Protein AF-A0A3N1GZS7-F1 (afdb_monomer_lite)

pLDDT: mean 73.54, std 10.17, range [40.94, 92.5]

Organism: NCBI:txid103734

Secondary structure (DSSP, 8-state):
----------SSSSSSSS--S--------PPPHHHHHHHHHHHHHHHHHHHHHHHHHHHHHHHHIIIIIHHHHHHHHHHHHHHHHHHHHHHHHHIIIIIHHHHHHHHHHHHHHHHHHHHHHHHHHHHHHHHHHHHSS--SS--TTHHHHHHHHHHHHHHHHHHHHHHHHHHHIIIIIHHHHHHHHHHHHHHHHHHHHHHHHHHHHHHHHHHHHHHHHHHHHHHHHHHHIIIIIHHHHHHHHHHHIIIIIHHHHHHIIIIIHHHHHHHHHHHHHHHGGGS--

Structure (mmCIF, N/CA/C/O backbone):
data_AF-A0A3N1GZS7-F1
#
_entry.id   AF-A0A3N1GZS7-F1
#
loop_
_atom_site.group_PDB
_atom_site.id
_atom_site.type_symbol
_atom_site.label_atom_id
_atom_site.label_alt_id
_atom_site.label_comp_id
_atom_site.label_asym_id
_atom_site.label_entity_id
_atom_site.label_seq_id
_atom_site.pdbx_PDB_ins_code
_atom_site.Cartn_x
_atom_site.Cartn_y
_atom_site.Cartn_z
_atom_site.occupancy
_atom_site.B_iso_or_equiv
_atom_site.auth_seq_id
_atom_site.auth_comp_id
_atom_site.auth_asym_id
_atom_site.auth_atom_id
_atom_site.pdbx_PDB_model_num
ATOM 1 N N . MET A 1 1 ? -18.152 -66.092 12.054 1.00 40.94 1 MET A N 1
ATOM 2 C CA . MET A 1 1 ? -16.710 -66.416 12.080 1.00 40.94 1 MET A CA 1
ATOM 3 C C . MET A 1 1 ? -15.978 -65.170 12.539 1.00 40.94 1 MET A C 1
ATOM 5 O O . MET A 1 1 ? -16.189 -64.151 11.906 1.00 40.94 1 MET A O 1
ATOM 9 N N . LEU A 1 2 ? -15.183 -65.089 13.596 1.00 44.62 2 LEU A N 1
ATOM 10 C CA . LEU A 1 2 ? -14.730 -65.943 14.701 1.00 44.62 2 LEU A CA 1
ATOM 11 C C . LEU A 1 2 ? -14.301 -64.903 15.772 1.00 44.62 2 LEU A C 1
ATOM 13 O O . LEU A 1 2 ? -13.779 -63.855 15.405 1.00 44.62 2 LEU A O 1
ATOM 17 N N . SER A 1 3 ? -14.734 -65.037 17.029 1.00 48.75 3 SER A N 1
ATOM 18 C CA . SER A 1 3 ? -13.866 -65.356 18.187 1.00 48.75 3 SER A CA 1
ATOM 19 C C . SER A 1 3 ? -12.579 -64.510 18.247 1.00 48.75 3 SER A C 1
ATOM 21 O O . SER A 1 3 ? -11.762 -64.588 17.345 1.00 48.75 3 SER A O 1
ATOM 23 N N . GLY A 1 4 ? -12.266 -63.721 19.269 1.00 51.25 4 GLY A N 1
ATOM 24 C CA . GLY A 1 4 ? -12.639 -63.757 20.677 1.00 51.25 4 GLY A CA 1
ATOM 25 C C . GLY A 1 4 ? -11.625 -62.913 21.485 1.00 51.25 4 GLY A C 1
ATOM 26 O O . GLY A 1 4 ? -10.739 -62.295 20.894 1.00 51.25 4 GLY A O 1
ATOM 27 N N . PRO A 1 5 ? -11.770 -62.853 22.817 1.00 61.06 5 PRO A N 1
ATOM 28 C CA . PRO A 1 5 ? -11.225 -61.812 23.686 1.00 61.06 5 PRO A CA 1
ATOM 29 C C . PRO A 1 5 ? -9.870 -62.193 24.305 1.00 61.06 5 PRO A C 1
ATOM 31 O O . PRO A 1 5 ? -9.699 -63.298 24.810 1.00 61.06 5 PRO A O 1
ATOM 34 N N . GLY A 1 6 ? -8.920 -61.256 24.306 1.00 54.56 6 GLY A N 1
ATOM 35 C CA . GLY A 1 6 ? -7.634 -61.385 24.993 1.00 54.56 6 GLY A CA 1
ATOM 36 C C . GLY A 1 6 ? -7.642 -60.644 26.325 1.00 54.56 6 GLY A C 1
ATOM 37 O O . GLY A 1 6 ? -7.261 -59.480 26.395 1.00 54.56 6 GLY A O 1
ATOM 38 N N . THR A 1 7 ? -8.100 -61.322 27.374 1.00 60.75 7 THR A N 1
ATOM 39 C CA . THR A 1 7 ? -7.903 -60.946 28.776 1.00 60.75 7 THR A CA 1
ATOM 40 C C . THR A 1 7 ? -6.449 -61.182 29.174 1.00 60.75 7 THR A C 1
ATOM 42 O O . THR A 1 7 ? -6.014 -62.329 29.239 1.00 60.75 7 THR A O 1
ATOM 45 N N . ALA A 1 8 ? -5.724 -60.112 29.490 1.00 55.50 8 ALA A N 1
ATOM 46 C CA . ALA A 1 8 ? -4.515 -60.173 30.303 1.00 55.50 8 ALA A CA 1
ATOM 47 C C . ALA A 1 8 ? -4.795 -59.412 31.611 1.00 55.50 8 ALA A C 1
ATOM 49 O O . ALA A 1 8 ? -4.815 -58.178 31.598 1.00 55.50 8 ALA A O 1
ATOM 50 N N . PRO A 1 9 ? -5.088 -60.103 32.726 1.00 65.81 9 PRO A N 1
ATOM 51 C CA . PRO A 1 9 ? -4.833 -59.559 34.051 1.00 65.81 9 PRO A CA 1
ATOM 52 C C . PRO A 1 9 ? -3.318 -59.669 34.334 1.00 65.81 9 PRO A C 1
ATOM 54 O O . PRO A 1 9 ? -2.594 -60.281 33.559 1.00 65.81 9 PRO A O 1
ATOM 57 N N . ASP A 1 10 ? -2.835 -59.084 35.431 1.00 57.66 10 ASP A N 1
ATOM 58 C CA . ASP A 1 10 ? -1.488 -59.328 36.000 1.00 57.66 10 ASP A CA 1
ATOM 59 C C . ASP A 1 10 ? -0.376 -58.306 35.695 1.00 57.66 10 ASP A C 1
ATOM 61 O O . ASP A 1 10 ? 0.793 -58.648 35.544 1.00 57.66 10 ASP A O 1
ATOM 65 N N . ALA A 1 11 ? -0.697 -57.009 35.735 1.00 55.28 11 ALA A N 1
ATOM 66 C CA . ALA A 1 11 ? 0.330 -55.963 35.892 1.00 55.28 11 ALA A CA 1
ATOM 67 C C . ALA A 1 11 ? -0.016 -54.896 36.952 1.00 55.28 11 ALA A C 1
ATOM 69 O O . ALA A 1 11 ? 0.476 -53.771 36.892 1.00 55.28 11 ALA A O 1
ATOM 70 N N . VAL A 1 12 ? -0.873 -55.229 37.928 1.00 57.31 12 VAL A N 1
ATOM 71 C CA . VAL A 1 12 ? -1.412 -54.255 38.905 1.00 57.31 12 VAL A CA 1
ATOM 72 C C . VAL A 1 12 ? -0.837 -54.411 40.328 1.00 57.31 12 VAL A C 1
ATOM 74 O O . VAL A 1 12 ? -1.048 -53.547 41.170 1.00 57.31 12 VAL A O 1
ATOM 77 N N . ALA A 1 13 ? -0.037 -55.437 40.631 1.00 55.97 13 ALA A N 1
ATOM 78 C CA . ALA A 1 13 ? 0.249 -55.796 42.030 1.00 55.97 13 ALA A CA 1
ATOM 79 C C . ALA A 1 13 ? 1.563 -55.271 42.661 1.00 55.97 13 ALA A C 1
ATOM 81 O O . ALA A 1 13 ? 1.829 -55.602 43.810 1.00 55.97 13 ALA A O 1
ATOM 82 N N . LEU A 1 14 ? 2.398 -54.461 41.992 1.00 54.59 14 LEU A N 1
ATOM 83 C CA . LEU A 1 14 ? 3.727 -54.084 42.536 1.00 54.59 14 LEU A CA 1
ATOM 84 C C . LEU A 1 14 ? 4.030 -52.576 42.562 1.00 54.59 14 LEU A C 1
ATOM 86 O O . LEU A 1 14 ? 5.181 -52.165 42.427 1.00 54.59 14 LEU A O 1
ATOM 90 N N . ARG A 1 15 ? 3.017 -51.722 42.753 1.00 52.88 15 ARG A N 1
ATOM 91 C CA . ARG A 1 15 ? 3.224 -50.260 42.832 1.00 52.88 15 ARG A CA 1
ATOM 92 C C . ARG A 1 15 ? 2.584 -49.572 44.039 1.00 52.88 15 ARG A C 1
ATOM 94 O O . ARG A 1 15 ? 2.273 -48.390 43.960 1.00 52.88 15 ARG A O 1
ATOM 101 N N . SER A 1 16 ? 2.400 -50.285 45.152 1.00 55.91 16 SER A N 1
ATOM 102 C CA . SER A 1 16 ? 1.727 -49.749 46.350 1.00 55.91 16 SER A CA 1
ATOM 103 C C . SER A 1 16 ? 2.555 -49.774 47.638 1.00 55.91 16 SER A C 1
ATOM 105 O O . SER A 1 16 ? 2.000 -49.602 48.719 1.00 55.91 16 SER A O 1
ATOM 107 N N . SER A 1 17 ? 3.871 -49.970 47.572 1.00 60.38 17 SER A N 1
ATOM 108 C CA . SER A 1 17 ? 4.702 -50.061 48.776 1.00 60.38 17 SER A CA 1
ATOM 109 C C . SER A 1 17 ? 5.962 -49.216 48.646 1.00 60.38 17 SER A C 1
ATOM 111 O O . SER A 1 17 ? 6.986 -49.682 48.154 1.00 60.38 17 SER A O 1
ATOM 113 N N . GLY A 1 18 ? 5.882 -47.974 49.126 1.00 57.78 18 GLY A N 1
ATOM 114 C CA . GLY A 1 18 ? 7.075 -47.260 49.574 1.00 57.78 18 GLY A CA 1
ATOM 115 C C . GLY A 1 18 ? 7.330 -45.897 48.953 1.00 57.78 18 GLY A C 1
ATOM 116 O O . GLY A 1 18 ? 8.422 -45.682 48.453 1.00 57.78 18 GLY A O 1
ATOM 117 N N . VAL A 1 19 ? 6.396 -44.953 49.076 1.00 57.62 19 VAL A N 1
ATOM 118 C CA . VAL A 1 19 ? 6.753 -43.537 49.285 1.00 57.62 19 VAL A CA 1
ATOM 119 C C . VAL A 1 19 ? 5.717 -42.939 50.233 1.00 57.62 19 VAL A C 1
ATOM 121 O O . VAL A 1 19 ? 4.746 -42.321 49.825 1.00 57.62 19 VAL A O 1
ATOM 124 N N . ASN A 1 20 ? 5.899 -43.210 51.521 1.00 58.25 20 ASN A N 1
ATOM 125 C CA . ASN A 1 20 ? 5.237 -42.505 52.612 1.00 58.25 20 ASN A CA 1
ATOM 126 C C . ASN A 1 20 ? 6.343 -41.699 53.305 1.00 58.25 20 ASN A C 1
ATOM 128 O O . ASN A 1 20 ? 6.900 -42.118 54.320 1.00 58.25 20 ASN A O 1
ATOM 132 N N . ARG A 1 21 ? 6.822 -40.654 52.621 1.00 53.62 21 ARG A N 1
ATOM 133 C CA . ARG A 1 21 ? 7.975 -39.858 53.051 1.00 53.62 21 ARG A CA 1
ATOM 134 C C . ARG A 1 21 ? 7.753 -38.395 52.679 1.00 53.62 21 ARG A C 1
ATOM 136 O O . ARG A 1 21 ? 8.157 -37.971 51.607 1.00 53.62 21 ARG A O 1
ATOM 143 N N . GLY A 1 22 ? 7.156 -37.655 53.610 1.00 49.62 22 GLY A N 1
ATOM 144 C CA . GLY A 1 22 ? 7.404 -36.220 53.743 1.00 49.62 22 GLY A CA 1
ATOM 145 C C . GLY A 1 22 ? 6.528 -35.268 52.939 1.00 49.62 22 GLY A C 1
ATOM 146 O O . GLY A 1 22 ? 6.940 -34.128 52.772 1.00 49.62 22 GLY A O 1
ATOM 147 N N . ASP A 1 23 ? 5.335 -35.675 52.509 1.00 55.59 23 ASP A N 1
ATOM 148 C CA . ASP A 1 23 ? 4.296 -34.704 52.167 1.00 55.59 23 ASP A CA 1
ATOM 149 C C . ASP A 1 23 ? 3.599 -34.295 53.476 1.00 55.59 23 ASP A C 1
ATOM 151 O O . ASP A 1 23 ? 2.458 -34.668 53.748 1.00 55.59 23 ASP A O 1
ATOM 155 N N . GLU A 1 24 ? 4.304 -33.533 54.320 1.00 55.59 24 GLU A N 1
ATOM 156 C CA . GLU A 1 24 ? 3.635 -32.518 55.136 1.00 55.59 24 GLU A CA 1
ATOM 157 C C . GLU A 1 24 ? 3.027 -31.537 54.131 1.00 55.59 24 GLU A C 1
ATOM 159 O O . GLU A 1 24 ? 3.586 -30.488 53.821 1.00 55.59 24 GLU A O 1
ATOM 164 N N . VAL A 1 25 ? 1.914 -31.943 53.515 1.00 58.56 25 VAL A N 1
ATOM 165 C CA . VAL A 1 25 ? 1.019 -31.023 52.838 1.00 58.56 25 VAL A CA 1
ATOM 166 C C . VAL A 1 25 ? 0.533 -30.158 53.981 1.00 58.56 25 VAL A C 1
ATOM 168 O O . VAL A 1 25 ? -0.359 -30.567 54.719 1.00 58.56 25 VAL A O 1
ATOM 171 N N . GLU A 1 26 ? 1.211 -29.031 54.209 1.00 56.41 26 GLU A N 1
ATOM 172 C CA . GLU A 1 26 ? 0.659 -27.918 54.963 1.00 56.41 26 GLU A CA 1
ATOM 173 C C . GLU A 1 26 ? -0.767 -27.785 54.440 1.00 56.41 26 GLU A C 1
ATOM 175 O O . GLU A 1 26 ? -0.970 -27.446 53.272 1.00 56.41 26 GLU A O 1
ATOM 180 N N . GLU A 1 27 ? -1.738 -28.235 55.240 1.00 57.28 27 GLU A N 1
ATOM 181 C CA . GLU A 1 27 ? -3.144 -28.217 54.877 1.00 57.28 27 GLU A CA 1
ATOM 182 C C . GLU A 1 27 ? -3.497 -26.742 54.746 1.00 57.28 27 GLU A C 1
ATOM 184 O O . GLU A 1 27 ? -3.841 -26.081 55.728 1.00 57.28 27 GLU A O 1
ATOM 189 N N . GLU A 1 28 ? -3.306 -26.196 53.539 1.00 63.56 28 GLU A N 1
ATOM 190 C CA . GLU A 1 28 ? -3.631 -24.818 53.232 1.00 63.56 28 GLU A CA 1
ATOM 191 C C . GLU A 1 28 ? -5.081 -24.636 53.675 1.00 63.56 28 GLU A C 1
ATOM 193 O O . GLU A 1 28 ? -5.958 -25.373 53.202 1.00 63.56 28 GLU A O 1
ATOM 198 N N . PRO A 1 29 ? -5.339 -23.731 54.636 1.00 71.94 29 PRO A N 1
ATOM 199 C CA . PRO A 1 29 ? -6.626 -23.643 55.293 1.00 71.94 29 PRO A CA 1
ATOM 200 C C . PRO A 1 29 ? -7.689 -23.465 54.220 1.00 71.94 29 PRO A C 1
ATOM 202 O O . PRO A 1 29 ? -7.705 -22.449 53.519 1.00 71.94 29 PRO A O 1
ATOM 205 N N . GLN A 1 30 ? -8.536 -24.492 54.062 1.00 71.81 30 GLN A N 1
ATOM 206 C CA . GLN A 1 30 ? -9.525 -24.531 52.994 1.00 71.81 30 GLN A CA 1
ATOM 207 C C . GLN A 1 30 ? -10.322 -23.230 53.041 1.00 71.81 30 GLN A C 1
ATOM 209 O O . GLN A 1 30 ? -10.940 -22.925 54.071 1.00 71.81 30 GLN A O 1
ATOM 214 N N . PRO A 1 31 ? -10.289 -22.426 51.963 1.00 75.44 31 PRO A N 1
ATOM 215 C CA . PRO A 1 31 ? -10.945 -21.141 51.982 1.00 75.44 31 PRO A CA 1
ATOM 216 C C . PRO A 1 31 ? -12.434 -21.387 52.222 1.00 75.44 31 PRO A C 1
ATOM 218 O O . PRO A 1 31 ? -13.032 -22.254 51.577 1.00 75.44 31 PRO A O 1
ATOM 221 N N . PRO A 1 32 ? -13.051 -20.645 53.152 1.00 83.38 32 PRO A N 1
ATOM 222 C CA . PRO A 1 32 ? -14.419 -20.900 53.551 1.00 83.38 32 PRO A CA 1
ATOM 223 C C . PRO A 1 32 ? -15.349 -20.844 52.338 1.00 83.38 32 PRO A C 1
ATOM 225 O O . PRO A 1 32 ? -15.197 -20.009 51.447 1.00 83.38 32 PRO A O 1
ATOM 228 N N . ASN A 1 33 ? -16.335 -21.738 52.312 1.00 86.31 33 ASN A N 1
ATOM 229 C CA . ASN A 1 33 ? -17.160 -22.064 51.140 1.00 86.31 33 ASN A CA 1
ATOM 230 C C . ASN A 1 33 ? -17.812 -20.839 50.458 1.00 86.31 33 ASN A C 1
ATOM 232 O O . ASN A 1 33 ? -18.057 -20.844 49.250 1.00 86.31 33 ASN A O 1
ATOM 236 N N . TRP A 1 34 ? -18.063 -19.761 51.211 1.00 87.19 34 TRP A N 1
ATOM 237 C CA . TRP A 1 34 ? -18.580 -18.496 50.681 1.00 87.19 34 TRP A CA 1
ATOM 238 C C . TRP A 1 34 ? -17.559 -17.755 49.801 1.00 87.19 34 TRP A C 1
ATOM 240 O O . TRP A 1 34 ? -17.947 -17.156 48.800 1.00 87.19 34 TRP A O 1
ATOM 250 N N . ALA A 1 35 ? -16.262 -17.828 50.114 1.00 82.56 35 ALA A N 1
ATOM 251 C CA . ALA A 1 35 ? -15.193 -17.193 49.347 1.00 82.56 35 ALA A CA 1
ATOM 252 C C . ALA A 1 35 ? -15.026 -17.865 47.980 1.00 82.56 35 ALA A C 1
ATOM 254 O O . ALA A 1 35 ? -14.880 -17.181 46.969 1.00 82.56 35 ALA A O 1
ATOM 255 N N . VAL A 1 36 ? -15.154 -19.194 47.927 1.00 86.31 36 VAL A N 1
ATOM 256 C CA . VAL A 1 36 ? -15.148 -19.961 46.671 1.00 86.31 36 VAL A CA 1
ATOM 257 C C . VAL A 1 36 ? -16.333 -19.566 45.786 1.00 86.31 36 VAL A C 1
ATOM 259 O O . VAL A 1 36 ? -16.182 -19.393 44.574 1.00 86.31 36 VAL A O 1
ATOM 262 N N . TRP A 1 37 ? -17.513 -19.375 46.382 1.00 90.94 37 TRP A N 1
ATOM 263 C CA . TRP A 1 37 ? -18.707 -18.958 45.645 1.00 90.94 37 TRP A CA 1
ATOM 264 C C . TRP A 1 37 ? -18.574 -17.529 45.102 1.00 90.94 37 TRP A C 1
ATOM 266 O O . TRP A 1 37 ? -18.861 -17.285 43.930 1.00 90.94 37 TRP A O 1
ATOM 276 N N . VAL A 1 38 ? -18.059 -16.599 45.915 1.00 84.00 38 VAL A N 1
ATOM 277 C CA . VAL A 1 38 ? -17.766 -15.219 45.493 1.00 84.00 38 VAL A CA 1
ATOM 278 C C . VAL A 1 38 ? -16.703 -15.195 44.395 1.00 84.00 38 VAL A C 1
ATOM 280 O O . VAL A 1 38 ? -16.894 -14.519 43.388 1.00 84.00 38 VAL A O 1
ATOM 283 N N . ALA A 1 39 ? -15.626 -15.972 44.523 1.00 83.88 39 ALA A N 1
ATOM 284 C CA . ALA A 1 39 ? -14.585 -16.069 43.505 1.00 83.88 39 ALA A CA 1
ATOM 285 C C . ALA A 1 39 ? -15.135 -16.611 42.178 1.00 83.88 39 ALA A C 1
ATOM 287 O O . ALA A 1 39 ? -14.845 -16.047 41.125 1.00 83.88 39 ALA A O 1
ATOM 288 N N . ARG A 1 40 ? -15.992 -17.643 42.210 1.00 85.69 40 ARG A N 1
ATOM 289 C CA . ARG A 1 40 ? -16.684 -18.148 41.011 1.00 85.69 40 ARG A CA 1
ATOM 290 C C . ARG A 1 40 ? -17.603 -17.103 40.394 1.00 85.69 40 ARG A C 1
ATOM 292 O O . ARG A 1 40 ? -17.576 -16.930 39.179 1.00 85.69 40 ARG A O 1
ATOM 299 N N . ALA A 1 41 ? -18.386 -16.392 41.201 1.00 85.06 41 ALA A N 1
ATOM 300 C CA . ALA A 1 41 ? -19.268 -15.343 40.705 1.00 85.06 41 ALA A CA 1
ATOM 301 C C . ALA A 1 41 ? -18.468 -14.203 40.054 1.00 85.06 41 ALA A C 1
ATOM 303 O O . ALA A 1 41 ? -18.777 -13.804 38.934 1.00 85.06 41 ALA A O 1
ATOM 304 N N . VAL A 1 42 ? -17.399 -13.728 40.702 1.00 82.38 42 VAL A N 1
ATOM 305 C CA . VAL A 1 42 ? -16.504 -12.694 40.158 1.00 82.38 42 VAL A CA 1
ATOM 306 C C . VAL A 1 42 ? -15.817 -13.185 38.886 1.00 82.38 42 VAL A C 1
ATOM 308 O O . VAL A 1 42 ? -15.798 -12.463 37.891 1.00 82.38 42 VAL A O 1
ATOM 311 N N . ALA A 1 43 ? -15.317 -14.421 38.876 1.00 85.00 43 ALA A N 1
ATOM 312 C CA . ALA A 1 43 ? -14.718 -15.021 37.694 1.00 85.00 43 ALA A CA 1
ATOM 313 C C . ALA A 1 43 ? -15.723 -15.066 36.541 1.00 85.00 43 ALA A C 1
ATOM 315 O O . ALA A 1 43 ? -15.413 -14.600 35.458 1.00 85.00 43 ALA A O 1
ATOM 316 N N . VAL A 1 44 ? -16.955 -15.525 36.752 1.00 85.81 44 VAL A N 1
ATOM 317 C CA . VAL A 1 44 ? -17.967 -15.554 35.685 1.00 85.81 44 VAL A CA 1
ATOM 318 C C . VAL A 1 44 ? -18.320 -14.139 35.216 1.00 85.81 44 VAL A C 1
ATOM 320 O O . VAL A 1 44 ? -18.319 -13.874 34.017 1.00 85.81 44 VAL A O 1
ATOM 323 N N . VAL A 1 45 ? -18.552 -13.202 36.137 1.00 83.31 45 VAL A N 1
ATOM 324 C CA . VAL A 1 45 ? -18.953 -11.823 35.814 1.00 83.31 45 VAL A CA 1
ATOM 325 C C . VAL A 1 45 ? -17.850 -11.040 35.102 1.00 83.31 45 VAL A C 1
ATOM 327 O O . VAL A 1 45 ? -18.165 -10.160 34.308 1.00 83.31 45 VAL A O 1
ATOM 330 N N . VAL A 1 46 ? -16.573 -11.340 35.350 1.00 83.50 46 VAL A N 1
ATOM 331 C CA . VAL A 1 46 ? -15.441 -10.643 34.718 1.00 83.50 46 VAL A CA 1
ATOM 332 C C . VAL A 1 46 ? -14.923 -11.405 33.500 1.00 83.50 46 VAL A C 1
ATOM 334 O O . VAL A 1 46 ? -14.776 -10.829 32.423 1.00 83.50 46 VAL A O 1
ATOM 337 N N . VAL A 1 47 ? -14.669 -12.706 33.639 1.00 84.56 47 VAL A N 1
ATOM 338 C CA . VAL A 1 47 ? -14.032 -13.530 32.602 1.00 84.56 47 VAL A CA 1
ATOM 339 C C . VAL A 1 47 ? -14.959 -13.726 31.413 1.00 84.56 47 VAL A C 1
ATOM 341 O O . VAL A 1 47 ? -14.489 -13.624 30.285 1.00 84.56 47 VAL A O 1
ATOM 344 N N . VAL A 1 48 ? -16.260 -13.961 31.617 1.00 85.69 48 VAL A N 1
ATOM 345 C CA . VAL A 1 48 ? -17.193 -14.175 30.495 1.00 85.69 48 VAL A CA 1
ATOM 346 C C . VAL A 1 48 ? -17.265 -12.957 29.565 1.00 85.69 48 VAL A C 1
ATOM 348 O O . VAL A 1 48 ? -17.054 -13.136 28.364 1.00 85.69 48 VAL A O 1
ATOM 351 N N . PRO A 1 49 ? -17.492 -11.718 30.045 1.00 80.00 49 PRO A N 1
ATOM 352 C CA . PRO A 1 49 ? -17.512 -10.562 29.153 1.00 80.00 49 PRO A CA 1
ATOM 353 C C . PRO A 1 49 ? -16.140 -10.235 28.559 1.00 80.00 49 PRO A C 1
ATOM 355 O O . PRO A 1 49 ? -16.079 -9.822 27.403 1.00 80.00 49 PRO A O 1
ATOM 358 N N . VAL A 1 50 ? -15.040 -10.452 29.291 1.00 81.19 50 VAL A N 1
ATOM 359 C CA . VAL A 1 50 ? -13.685 -10.296 28.730 1.00 81.19 50 VAL A CA 1
ATOM 360 C C . VAL A 1 50 ? -13.450 -11.290 27.591 1.00 81.19 50 VAL A C 1
ATOM 362 O O . VAL A 1 50 ? -12.929 -10.917 26.541 1.00 81.19 50 VAL A O 1
ATOM 365 N N . ARG A 1 51 ? -13.883 -12.540 27.756 1.00 85.44 51 ARG A N 1
ATOM 366 C CA . ARG A 1 51 ? -13.724 -13.593 26.750 1.00 85.44 51 ARG A CA 1
ATOM 367 C C . ARG A 1 51 ? -14.595 -13.348 25.522 1.00 85.44 51 ARG A C 1
ATOM 369 O O . ARG A 1 51 ? -14.099 -13.444 24.407 1.00 85.44 51 ARG A O 1
ATOM 376 N N . LEU A 1 52 ? -15.838 -12.911 25.718 1.00 83.31 52 LEU A N 1
ATOM 377 C CA . LEU A 1 52 ? -16.709 -12.447 24.632 1.00 83.31 52 LEU A CA 1
ATOM 378 C C . LEU A 1 52 ? -16.105 -11.262 23.871 1.00 83.31 52 LEU A C 1
ATOM 380 O O . LEU A 1 52 ? -16.187 -11.208 22.644 1.00 83.31 52 LEU A O 1
ATOM 384 N N . ALA A 1 53 ? -15.479 -10.318 24.578 1.00 78.38 53 ALA A N 1
ATOM 385 C CA . ALA A 1 53 ? -14.785 -9.208 23.936 1.00 78.38 53 ALA A CA 1
ATOM 386 C C . ALA A 1 53 ? -13.606 -9.705 23.084 1.00 78.38 53 ALA A C 1
ATOM 388 O O . ALA A 1 53 ? -13.437 -9.240 21.958 1.00 78.38 53 ALA A O 1
ATOM 389 N N . TRP A 1 54 ? -12.836 -10.675 23.584 1.00 78.69 54 TRP A N 1
ATOM 390 C CA . TRP A 1 54 ? -11.728 -11.282 22.847 1.00 78.69 54 TRP A CA 1
ATOM 391 C C . TRP A 1 54 ? -12.194 -12.024 21.588 1.00 78.69 54 TRP A C 1
ATOM 393 O O . TRP A 1 54 ? -11.695 -11.758 20.495 1.00 78.69 54 TRP A O 1
ATOM 403 N N . GLU A 1 55 ? -13.209 -12.880 21.709 1.00 89.81 55 GLU A N 1
ATOM 404 C CA . GLU A 1 55 ? -13.790 -13.598 20.567 1.00 89.81 55 GLU A CA 1
ATOM 405 C C . GLU A 1 55 ? -14.379 -12.632 19.528 1.00 89.81 55 GLU A C 1
ATOM 407 O O . GLU A 1 55 ? -14.226 -12.835 18.321 1.00 89.81 55 GLU A O 1
ATOM 412 N N . GLY A 1 56 ? -14.981 -11.529 19.985 1.00 79.94 56 GLY A N 1
ATOM 413 C CA . GLY A 1 56 ? -15.433 -10.443 19.120 1.00 79.94 56 GLY A CA 1
ATOM 414 C C . GLY A 1 56 ? -14.283 -9.779 18.357 1.00 79.94 56 GLY A C 1
ATOM 415 O O . GLY A 1 56 ? -14.396 -9.561 17.149 1.00 79.94 56 GLY A O 1
ATOM 416 N N . ILE A 1 57 ? -13.159 -9.496 19.024 1.00 77.50 57 ILE A N 1
ATOM 417 C CA . ILE A 1 57 ? -11.960 -8.926 18.388 1.00 77.50 57 ILE A CA 1
ATOM 418 C C . ILE A 1 57 ? -11.398 -9.888 17.336 1.00 77.50 57 ILE A C 1
ATOM 420 O O . ILE A 1 57 ? -11.112 -9.462 16.216 1.00 77.50 57 ILE A O 1
ATOM 424 N N . GLU A 1 58 ? -11.287 -11.180 17.641 1.00 80.25 58 GLU A N 1
ATOM 425 C CA . GLU A 1 58 ? -10.801 -12.180 16.684 1.00 80.25 58 GLU A CA 1
ATOM 426 C C . GLU A 1 58 ? -11.735 -12.356 15.482 1.00 80.25 58 GLU A C 1
ATOM 428 O O . GLU A 1 58 ? -11.273 -12.501 14.345 1.00 80.25 58 GLU A O 1
ATOM 433 N N . ALA A 1 59 ? -13.052 -12.341 15.705 1.00 82.94 59 ALA A N 1
ATOM 434 C CA . ALA A 1 59 ? -14.040 -12.419 14.635 1.00 82.94 59 ALA A CA 1
ATOM 435 C C . ALA A 1 59 ? -13.949 -11.199 13.709 1.00 82.94 59 ALA A C 1
ATOM 437 O O . ALA A 1 59 ? -13.948 -11.346 12.484 1.00 82.94 59 ALA A O 1
ATOM 438 N N . VAL A 1 60 ? -13.793 -10.003 14.283 1.00 79.38 60 VAL A N 1
ATOM 439 C CA . VAL A 1 60 ? -13.567 -8.769 13.522 1.00 79.38 60 VAL A CA 1
ATOM 440 C C . VAL A 1 60 ? -12.243 -8.842 12.765 1.00 79.38 60 VAL A C 1
ATOM 442 O O . VAL A 1 60 ? -12.219 -8.535 11.576 1.00 79.38 60 VAL A O 1
ATOM 445 N N . GLY A 1 61 ? -11.165 -9.318 13.391 1.00 75.31 61 GLY A N 1
ATOM 446 C CA . GLY A 1 61 ? -9.873 -9.520 12.734 1.00 75.31 61 GLY A CA 1
ATOM 447 C C . GLY A 1 61 ? -9.973 -10.450 11.521 1.00 75.31 61 GLY A C 1
ATOM 448 O O . GLY A 1 61 ? -9.503 -10.110 10.433 1.00 75.31 61 GLY A O 1
ATOM 449 N N . ARG A 1 62 ? -10.673 -11.583 11.659 1.00 82.38 62 ARG A N 1
ATOM 450 C CA . ARG A 1 62 ? -10.932 -12.518 10.551 1.00 82.38 62 ARG A CA 1
ATOM 451 C C . ARG A 1 62 ? -11.805 -11.910 9.459 1.00 82.38 62 ARG A C 1
ATOM 453 O O . ARG A 1 62 ? -11.519 -12.106 8.279 1.00 82.38 62 ARG A O 1
ATOM 460 N N . ALA A 1 63 ? -12.844 -11.163 9.824 1.00 78.31 63 ALA A N 1
ATOM 461 C CA . ALA A 1 63 ? -13.690 -10.474 8.857 1.00 78.31 63 ALA A CA 1
ATOM 462 C C . ALA A 1 63 ? -12.889 -9.422 8.075 1.00 78.31 63 ALA A C 1
ATOM 464 O O . ALA A 1 63 ? -12.956 -9.392 6.849 1.00 78.31 63 ALA A O 1
ATOM 465 N N . VAL A 1 64 ? -12.063 -8.622 8.752 1.00 79.62 64 VAL A N 1
ATOM 466 C CA . VAL A 1 64 ? -11.159 -7.654 8.116 1.00 79.62 64 VAL A CA 1
ATOM 467 C C . VAL A 1 64 ? -10.195 -8.366 7.169 1.00 79.62 64 VAL A C 1
ATOM 469 O O . VAL A 1 64 ? -10.021 -7.934 6.030 1.00 79.62 64 VAL A O 1
ATOM 472 N N . TRP A 1 65 ? -9.617 -9.493 7.589 1.00 76.06 65 TRP A N 1
ATOM 473 C CA . TRP A 1 65 ? -8.728 -10.269 6.729 1.00 76.06 65 TRP A CA 1
ATOM 474 C C . TRP A 1 65 ? -9.420 -10.732 5.441 1.00 76.06 65 TRP A C 1
ATOM 476 O O . TRP A 1 65 ? -8.905 -10.530 4.340 1.00 76.06 65 TRP A O 1
ATOM 486 N N . ARG A 1 66 ? -10.626 -11.293 5.559 1.00 81.69 66 ARG A N 1
ATOM 487 C CA . ARG A 1 66 ? -11.379 -11.841 4.423 1.00 81.69 66 ARG A CA 1
ATOM 488 C C . ARG A 1 66 ? -11.918 -10.762 3.486 1.00 81.69 66 ARG A C 1
ATOM 490 O O . ARG A 1 66 ? -11.827 -10.901 2.273 1.00 81.69 66 ARG A O 1
ATOM 497 N N . TRP A 1 67 ? -12.454 -9.678 4.038 1.00 75.38 67 TRP A N 1
ATOM 498 C CA . TRP A 1 67 ? -13.130 -8.643 3.255 1.00 75.38 67 TRP A CA 1
ATOM 499 C C . TRP A 1 67 ? -12.203 -7.537 2.761 1.00 75.38 67 TRP A C 1
ATOM 501 O O . TRP A 1 67 ? -12.510 -6.898 1.761 1.00 75.38 67 TRP A O 1
ATOM 511 N N . VAL A 1 68 ? -11.076 -7.301 3.435 1.00 74.75 68 VAL A N 1
ATOM 512 C CA . VAL A 1 68 ? -10.150 -6.215 3.087 1.00 74.75 68 VAL A CA 1
ATOM 513 C C . VAL A 1 68 ? -8.848 -6.779 2.535 1.00 74.75 68 VAL A C 1
ATOM 515 O O . VAL A 1 68 ? -8.476 -6.452 1.410 1.00 74.75 68 VAL A O 1
ATOM 518 N N . LEU A 1 69 ? -8.169 -7.658 3.281 1.00 74.50 69 LEU A N 1
ATOM 519 C CA . LEU A 1 69 ? -6.820 -8.128 2.927 1.00 74.50 69 LEU A CA 1
ATOM 520 C C . LEU A 1 69 ? -6.812 -9.135 1.769 1.00 74.50 69 LEU A C 1
ATOM 522 O O . LEU A 1 69 ? -5.898 -9.112 0.943 1.00 74.50 69 LEU A O 1
ATOM 526 N N . GLN A 1 70 ? -7.848 -9.962 1.637 1.00 78.50 70 GLN A N 1
ATOM 527 C CA . GLN A 1 70 ? -7.958 -10.906 0.525 1.00 78.50 70 GLN A CA 1
ATOM 528 C C . GLN A 1 70 ? -8.150 -10.223 -0.847 1.00 78.50 70 GLN A C 1
ATOM 530 O O . GLN A 1 70 ? -7.338 -10.489 -1.742 1.00 78.50 70 GLN A O 1
ATOM 535 N N . PRO A 1 71 ? -9.134 -9.319 -1.057 1.00 77.06 71 PRO A N 1
ATOM 536 C CA . PRO A 1 71 ? -9.245 -8.602 -2.331 1.00 77.06 71 PRO A CA 1
ATOM 537 C C . PRO A 1 71 ? -8.024 -7.712 -2.588 1.00 77.06 71 PRO A C 1
ATOM 539 O O . PRO A 1 71 ? -7.616 -7.539 -3.737 1.00 77.06 71 PRO A O 1
ATOM 542 N N . LEU A 1 72 ? -7.370 -7.234 -1.526 1.00 67.94 72 LEU A N 1
ATOM 543 C CA . LEU A 1 72 ? -6.103 -6.517 -1.615 1.00 67.94 72 LEU A CA 1
ATOM 544 C C . LEU A 1 72 ? -4.975 -7.342 -2.211 1.00 67.94 72 LEU A C 1
ATOM 546 O O . LEU A 1 72 ? -4.300 -6.884 -3.130 1.00 67.94 72 LEU A O 1
ATOM 550 N N . GLY A 1 73 ? -4.778 -8.561 -1.713 1.00 73.12 73 GLY A N 1
ATOM 551 C CA . GLY A 1 73 ? -3.738 -9.450 -2.217 1.00 73.12 73 GLY A CA 1
ATOM 552 C C . GLY A 1 73 ? -3.938 -9.806 -3.692 1.00 73.12 73 GLY A C 1
ATOM 553 O O . GLY A 1 73 ? -2.958 -10.007 -4.412 1.00 73.12 73 GLY A O 1
ATOM 554 N N . VAL A 1 74 ? -5.191 -9.858 -4.155 1.00 80.44 74 VAL A N 1
ATOM 555 C CA . VAL A 1 74 ? -5.535 -10.091 -5.566 1.00 80.44 74 VAL A CA 1
ATOM 556 C C . VAL A 1 74 ? -5.290 -8.837 -6.403 1.00 80.44 74 VAL A C 1
ATOM 558 O O . VAL A 1 74 ? -4.630 -8.929 -7.439 1.00 80.44 74 VAL A O 1
ATOM 561 N N . GLY A 1 75 ? -5.745 -7.670 -5.939 1.00 75.44 75 GLY A N 1
ATOM 562 C CA . GLY A 1 75 ? -5.527 -6.392 -6.617 1.00 75.44 75 GLY A CA 1
ATOM 563 C C . GLY A 1 75 ? -4.042 -6.066 -6.767 1.00 75.44 75 GLY A C 1
ATOM 564 O O . GLY A 1 75 ? -3.589 -5.733 -7.859 1.00 75.44 75 GLY A O 1
ATOM 565 N N . LEU A 1 76 ? -3.253 -6.265 -5.708 1.00 73.25 76 LEU A N 1
ATOM 566 C CA . LEU A 1 76 ? -1.810 -6.031 -5.732 1.00 73.25 76 LEU A CA 1
ATOM 567 C C . LEU A 1 76 ? -1.093 -6.992 -6.690 1.00 73.25 76 LEU A C 1
ATOM 569 O O . LEU A 1 76 ? -0.229 -6.565 -7.451 1.00 73.25 76 LEU A O 1
ATOM 573 N N . ARG A 1 77 ? -1.489 -8.274 -6.718 1.00 78.25 77 ARG A N 1
ATOM 574 C CA . ARG A 1 77 ? -0.960 -9.248 -7.690 1.00 78.25 77 ARG A CA 1
ATOM 575 C C . ARG A 1 77 ? -1.334 -8.903 -9.124 1.00 78.25 77 ARG A C 1
ATOM 577 O O . ARG A 1 77 ? -0.519 -9.116 -10.019 1.00 78.25 77 ARG A O 1
ATOM 584 N N . TRP A 1 78 ? -2.546 -8.405 -9.356 1.00 81.75 78 TRP A N 1
ATOM 585 C CA . TRP A 1 78 ? -2.970 -7.964 -10.681 1.00 81.75 78 TRP A CA 1
ATOM 586 C C . TRP A 1 78 ? -2.154 -6.754 -11.135 1.00 81.75 78 TRP A C 1
ATOM 588 O O . TRP A 1 78 ? -1.581 -6.791 -12.219 1.00 81.75 78 TRP A O 1
ATOM 598 N N . VAL A 1 79 ? -1.996 -5.743 -10.273 1.00 74.00 79 VAL A N 1
ATOM 599 C CA . VAL A 1 79 ? -1.156 -4.569 -10.552 1.00 74.00 79 VAL A CA 1
ATOM 600 C C . VAL A 1 79 ? 0.283 -4.991 -10.821 1.00 74.00 79 VAL A C 1
ATOM 602 O O . VAL A 1 79 ? 0.838 -4.586 -11.834 1.00 74.00 79 VAL A O 1
ATOM 605 N N . ALA A 1 80 ? 0.871 -5.852 -9.986 1.00 73.88 80 ALA A N 1
ATOM 606 C CA . ALA A 1 80 ? 2.225 -6.360 -10.195 1.00 73.88 80 ALA A CA 1
ATOM 607 C C . ALA A 1 80 ? 2.366 -7.107 -11.531 1.00 73.88 80 ALA A C 1
ATOM 609 O O . ALA A 1 80 ? 3.367 -6.936 -12.223 1.00 73.88 80 ALA A O 1
ATOM 610 N N .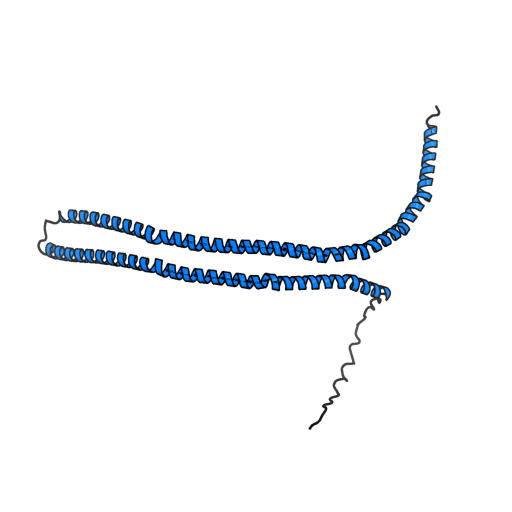 ARG A 1 81 ? 1.353 -7.887 -11.935 1.00 81.88 81 ARG A N 1
ATOM 611 C CA . ARG A 1 81 ? 1.327 -8.556 -13.244 1.00 81.88 81 ARG A CA 1
ATOM 612 C C . ARG A 1 81 ? 1.243 -7.572 -14.403 1.00 81.88 81 ARG A C 1
ATOM 614 O O . ARG A 1 81 ? 2.003 -7.719 -15.351 1.00 81.88 81 ARG A O 1
ATOM 621 N N . VAL A 1 82 ? 0.364 -6.575 -14.331 1.00 77.12 82 VAL A N 1
ATOM 622 C CA . VAL A 1 82 ? 0.224 -5.554 -15.382 1.00 77.12 82 VAL A CA 1
ATOM 623 C C . VAL A 1 82 ? 1.494 -4.715 -15.487 1.00 77.12 82 VAL A C 1
ATOM 625 O O . VAL A 1 82 ? 1.990 -4.494 -16.589 1.00 77.12 82 VAL A O 1
ATOM 628 N N . LEU A 1 83 ? 2.072 -4.312 -14.352 1.00 75.06 83 LEU A N 1
ATOM 629 C CA . LEU A 1 83 ? 3.337 -3.582 -14.322 1.00 75.06 83 LEU A CA 1
ATOM 630 C C . LEU A 1 83 ? 4.468 -4.435 -14.898 1.00 75.06 83 LEU A C 1
ATOM 632 O O . LEU A 1 83 ? 5.214 -3.959 -15.743 1.00 75.06 83 LEU A O 1
ATOM 636 N N . GLY A 1 84 ? 4.572 -5.698 -14.480 1.00 78.50 84 GLY A N 1
ATOM 637 C CA . GLY A 1 84 ? 5.592 -6.624 -14.964 1.00 78.50 84 GLY A CA 1
ATOM 638 C C . GLY A 1 84 ? 5.466 -6.909 -16.460 1.00 78.50 84 GLY A C 1
ATOM 639 O O . GLY A 1 84 ? 6.473 -6.922 -17.162 1.00 78.50 84 GLY A O 1
ATOM 640 N N . ALA A 1 85 ? 4.242 -7.078 -16.966 1.00 81.94 85 ALA A N 1
ATOM 641 C CA . ALA A 1 85 ? 3.970 -7.257 -18.389 1.00 81.94 85 ALA A CA 1
ATOM 642 C C . ALA A 1 85 ? 4.308 -5.994 -19.192 1.00 81.94 85 ALA A C 1
ATOM 644 O O . ALA A 1 85 ? 4.979 -6.089 -20.217 1.00 81.94 85 ALA A O 1
ATOM 645 N N . GLY A 1 86 ? 3.923 -4.815 -18.694 1.00 75.94 86 GLY A N 1
ATOM 646 C CA . GLY A 1 86 ? 4.282 -3.533 -19.297 1.00 75.94 86 GLY A CA 1
ATOM 647 C C . GLY A 1 86 ? 5.794 -3.314 -19.329 1.00 75.94 86 GLY A C 1
ATOM 648 O O . GLY A 1 86 ? 6.332 -2.904 -20.353 1.00 75.94 86 GLY A O 1
ATOM 649 N N . LEU A 1 87 ? 6.496 -3.663 -18.247 1.00 73.25 87 LEU A N 1
ATOM 650 C CA . LEU A 1 87 ? 7.951 -3.552 -18.158 1.00 73.25 87 LEU A CA 1
ATOM 651 C C . LEU A 1 87 ? 8.655 -4.527 -19.110 1.00 73.25 87 LEU A C 1
ATOM 653 O O . LEU A 1 87 ? 9.629 -4.148 -19.754 1.00 73.25 87 LEU A O 1
ATOM 657 N N . ARG A 1 88 ? 8.143 -5.760 -19.242 1.00 78.75 88 ARG A N 1
ATOM 658 C CA . ARG A 1 88 ? 8.656 -6.755 -20.197 1.00 78.75 88 ARG A CA 1
ATOM 659 C C . ARG A 1 88 ? 8.463 -6.304 -21.635 1.00 78.75 88 ARG A C 1
ATOM 661 O O . ARG A 1 88 ? 9.436 -6.260 -22.377 1.00 78.75 88 ARG A O 1
ATOM 668 N N . TRP A 1 89 ? 7.238 -5.929 -22.001 1.00 80.69 89 TRP A N 1
ATOM 669 C CA . TRP A 1 89 ? 6.921 -5.463 -23.349 1.00 80.69 89 TRP A CA 1
ATOM 670 C C . TRP A 1 89 ? 7.744 -4.226 -23.708 1.00 80.69 89 TRP A C 1
ATOM 672 O O . TRP A 1 89 ? 8.335 -4.161 -24.781 1.00 80.69 89 TRP A O 1
ATOM 682 N N . PHE A 1 90 ? 7.868 -3.272 -22.783 1.00 64.88 90 PHE A N 1
ATOM 683 C CA . PHE A 1 90 ? 8.664 -2.073 -23.012 1.00 64.88 90 PHE A CA 1
ATOM 684 C C . PHE A 1 90 ? 10.159 -2.374 -23.091 1.00 64.88 90 PHE A C 1
ATOM 686 O O . PHE A 1 90 ? 10.836 -1.813 -23.944 1.00 64.88 90 PHE A O 1
ATOM 693 N N . GLY A 1 91 ? 10.684 -3.269 -22.251 1.00 71.19 91 GLY A N 1
ATOM 694 C CA . GLY A 1 91 ? 12.062 -3.745 -22.360 1.00 71.19 91 GLY A CA 1
ATOM 695 C C . GLY A 1 91 ? 12.334 -4.372 -23.726 1.00 71.19 91 GLY A C 1
ATOM 696 O O . GLY A 1 91 ? 13.374 -4.118 -24.325 1.00 71.19 91 GLY A O 1
ATOM 697 N N . GLU A 1 92 ? 11.364 -5.108 -24.267 1.00 78.06 92 GLU A N 1
ATOM 698 C CA . GLU A 1 92 ? 11.443 -5.710 -25.596 1.00 78.06 92 GLU A CA 1
ATOM 699 C C . GLU A 1 92 ? 11.381 -4.677 -26.725 1.00 78.06 92 GLU A C 1
ATOM 701 O O . GLU A 1 92 ? 12.172 -4.732 -27.667 1.00 78.06 92 GLU A O 1
ATOM 706 N N . VAL A 1 93 ? 10.474 -3.703 -26.627 1.00 73.25 93 VAL A N 1
ATOM 707 C CA . VAL A 1 93 ? 10.366 -2.599 -27.588 1.00 73.25 93 VAL A CA 1
ATOM 708 C C . VAL A 1 93 ? 11.618 -1.735 -27.538 1.00 73.25 93 VAL A C 1
ATOM 710 O O . VAL A 1 93 ? 12.155 -1.402 -28.587 1.00 73.25 93 VAL A O 1
ATOM 713 N N . LEU A 1 94 ? 12.137 -1.428 -26.350 1.00 69.19 94 LEU A N 1
ATOM 714 C CA . LEU A 1 94 ? 13.367 -0.665 -26.168 1.00 69.19 94 LEU A CA 1
ATOM 715 C C . LEU A 1 94 ? 14.575 -1.446 -26.689 1.00 69.19 94 LEU A C 1
ATOM 717 O O . LEU A 1 94 ? 15.413 -0.869 -27.371 1.00 69.19 94 LEU A O 1
ATOM 721 N N . ALA A 1 95 ? 14.649 -2.757 -26.462 1.00 70.19 95 ALA A N 1
ATOM 722 C CA . ALA A 1 95 ? 15.680 -3.593 -27.066 1.00 70.19 95 ALA A CA 1
ATOM 723 C C . ALA A 1 95 ? 15.571 -3.581 -28.600 1.00 70.19 95 ALA A C 1
ATOM 725 O O . ALA A 1 95 ? 16.561 -3.355 -29.289 1.00 70.19 95 ALA A O 1
ATOM 726 N N . ARG A 1 96 ? 14.372 -3.726 -29.176 1.00 76.19 96 ARG A N 1
ATOM 727 C CA . ARG A 1 96 ? 14.205 -3.698 -30.640 1.00 76.19 96 ARG A CA 1
ATOM 728 C C . ARG A 1 96 ? 14.485 -2.325 -31.246 1.00 76.19 96 ARG A C 1
ATOM 730 O O . ARG A 1 96 ? 15.137 -2.261 -32.284 1.00 76.19 96 ARG A O 1
ATOM 737 N N . TYR A 1 97 ? 14.027 -1.243 -30.621 1.00 68.69 97 TYR A N 1
ATOM 738 C CA . TYR A 1 97 ? 14.139 0.113 -31.163 1.00 68.69 97 TYR A CA 1
ATOM 739 C C . TYR A 1 97 ? 15.423 0.840 -30.784 1.00 68.69 97 TYR A C 1
ATOM 741 O O . TYR A 1 97 ? 15.853 1.685 -31.554 1.00 68.69 97 TYR A O 1
ATOM 749 N N . ALA A 1 98 ? 16.049 0.554 -29.643 1.00 67.06 98 ALA A N 1
ATOM 750 C CA . ALA A 1 98 ? 17.321 1.171 -29.271 1.00 67.06 98 ALA A CA 1
ATOM 751 C C . ALA A 1 98 ? 18.497 0.319 -29.747 1.00 67.06 98 ALA A C 1
ATOM 753 O O . ALA A 1 98 ? 19.423 0.844 -30.358 1.00 67.06 98 ALA A O 1
ATOM 754 N N . PHE A 1 99 ? 18.453 -0.999 -29.532 1.00 70.00 99 PHE A N 1
ATOM 755 C CA . PHE A 1 99 ? 19.606 -1.862 -29.790 1.00 70.00 99 PHE A CA 1
ATOM 756 C C . PHE A 1 99 ? 19.854 -2.066 -31.287 1.00 70.00 99 PHE A C 1
ATOM 758 O O . PHE A 1 99 ? 20.998 -2.039 -31.729 1.00 70.00 99 PHE A O 1
ATOM 765 N N . ARG A 1 100 ? 18.796 -2.205 -32.097 1.00 74.12 100 ARG A N 1
ATOM 766 C CA . ARG A 1 100 ? 18.922 -2.436 -33.545 1.00 74.12 100 ARG A CA 1
ATOM 767 C C . ARG A 1 100 ? 19.546 -1.252 -34.306 1.00 74.12 100 ARG A C 1
ATOM 769 O O . ARG A 1 100 ? 20.504 -1.495 -35.042 1.00 74.12 100 ARG A O 1
ATOM 776 N N . PRO A 1 101 ? 19.098 0.012 -34.146 1.00 69.75 101 PRO A N 1
ATOM 777 C CA . PRO A 1 101 ? 19.769 1.137 -34.793 1.00 69.75 101 PRO A CA 1
ATOM 778 C C . PRO A 1 101 ? 21.110 1.465 -34.136 1.00 69.75 101 PRO A C 1
ATOM 780 O O . PRO A 1 101 ? 22.035 1.837 -34.850 1.00 69.75 101 PRO A O 1
ATOM 783 N N . LEU A 1 102 ? 21.265 1.275 -32.819 1.00 66.44 102 LEU A N 1
ATOM 784 C CA . LEU A 1 102 ? 22.558 1.452 -32.151 1.00 66.44 102 LEU A CA 1
ATOM 785 C C . LEU A 1 102 ? 23.610 0.510 -32.739 1.00 66.44 102 LEU A C 1
ATOM 787 O O . LEU A 1 102 ? 24.704 0.951 -33.077 1.00 66.44 102 LEU A O 1
ATOM 791 N N . TRP A 1 103 ? 23.264 -0.766 -32.910 1.00 69.81 103 TRP A N 1
ATOM 792 C CA . TRP A 1 103 ? 24.155 -1.758 -33.495 1.00 69.81 103 TRP A CA 1
ATOM 793 C C . TRP A 1 103 ? 24.467 -1.451 -34.962 1.00 69.81 103 TRP A C 1
ATOM 795 O O . TRP A 1 103 ? 25.620 -1.543 -35.374 1.00 69.81 103 TRP A O 1
ATOM 805 N N . ALA A 1 104 ? 23.471 -1.007 -35.736 1.00 75.12 104 ALA A N 1
ATOM 806 C CA . ALA A 1 104 ? 23.667 -0.597 -37.125 1.00 75.12 104 ALA A CA 1
ATOM 807 C C . ALA A 1 104 ? 24.598 0.620 -37.250 1.00 75.12 104 ALA A C 1
ATOM 809 O O . ALA A 1 104 ? 25.507 0.614 -38.077 1.00 75.12 104 ALA A O 1
ATOM 810 N N . VAL A 1 105 ? 24.422 1.644 -36.411 1.00 66.81 105 VAL A N 1
ATOM 811 C CA . VAL A 1 105 ? 25.282 2.835 -36.399 1.00 66.81 105 VAL A CA 1
ATOM 812 C C . VAL A 1 105 ? 26.686 2.480 -35.920 1.00 66.81 105 VAL A C 1
ATOM 814 O O . VAL A 1 105 ? 27.657 2.880 -36.555 1.00 66.81 105 VAL A O 1
ATOM 817 N N . LEU A 1 106 ? 26.816 1.692 -34.851 1.00 69.81 106 LEU A N 1
ATOM 818 C CA . LEU A 1 106 ? 28.115 1.275 -34.326 1.00 69.81 106 LEU A CA 1
ATOM 819 C C . LEU A 1 106 ? 28.894 0.455 -35.358 1.00 69.81 106 LEU A C 1
ATOM 821 O O . LEU A 1 106 ? 30.075 0.713 -35.579 1.00 69.81 106 LEU A O 1
ATOM 825 N N . ARG A 1 107 ? 28.217 -0.471 -36.045 1.00 77.38 107 ARG A N 1
ATOM 826 C CA . ARG A 1 107 ? 28.798 -1.242 -37.145 1.00 77.38 107 ARG A CA 1
ATOM 827 C C . ARG A 1 107 ? 29.172 -0.348 -38.322 1.00 77.38 107 ARG A C 1
ATOM 829 O O . ARG A 1 107 ? 30.272 -0.471 -38.833 1.00 77.38 107 ARG A O 1
ATOM 836 N N . SER A 1 108 ? 28.323 0.614 -38.684 1.00 70.69 108 SER A N 1
ATOM 837 C CA . SER A 1 108 ? 28.630 1.577 -39.752 1.00 70.69 108 SER A CA 1
ATOM 838 C C . SER A 1 108 ? 29.877 2.403 -39.429 1.00 70.69 108 SER A C 1
ATOM 840 O O . SER A 1 108 ? 30.720 2.624 -40.294 1.00 70.69 108 SER A O 1
ATOM 842 N N . VAL A 1 109 ? 30.029 2.832 -38.174 1.00 69.31 109 VAL A N 1
ATOM 843 C CA . VAL A 1 109 ? 31.210 3.565 -37.702 1.00 69.31 109 VAL A CA 1
ATOM 844 C C . VAL A 1 109 ? 32.439 2.664 -37.692 1.00 69.31 109 VAL A C 1
ATOM 846 O O . VAL A 1 109 ? 33.493 3.096 -38.148 1.00 69.31 109 VAL A O 1
ATOM 849 N N . ALA A 1 110 ? 32.310 1.418 -37.235 1.00 72.06 110 ALA A N 1
ATOM 850 C CA . ALA A 1 110 ? 33.389 0.437 -37.273 1.00 72.06 110 ALA A CA 1
ATOM 851 C C . ALA A 1 110 ? 33.829 0.127 -38.713 1.00 72.06 110 ALA A C 1
ATOM 853 O O . ALA A 1 110 ? 35.024 0.073 -38.982 1.00 72.06 110 ALA A O 1
ATOM 854 N N . ASP A 1 111 ? 32.891 0.018 -39.655 1.00 75.88 111 ASP A N 1
ATOM 855 C CA . ASP A 1 111 ? 33.173 -0.236 -41.069 1.00 75.88 111 ASP A CA 1
ATOM 856 C C . ASP A 1 111 ? 33.829 0.971 -41.747 1.00 75.88 111 ASP A C 1
ATOM 858 O O . ASP A 1 111 ? 34.718 0.807 -42.583 1.00 75.88 111 ASP A O 1
ATOM 862 N N . VAL A 1 112 ? 33.406 2.195 -41.416 1.00 70.38 112 VAL A N 1
ATOM 863 C CA . VAL A 1 112 ? 34.026 3.427 -41.932 1.00 70.38 112 VAL A CA 1
ATOM 864 C C . VAL A 1 112 ? 35.410 3.630 -41.322 1.00 70.38 112 VAL A C 1
ATOM 866 O O . VAL A 1 112 ? 36.349 3.949 -42.048 1.00 70.38 112 VAL A O 1
ATOM 869 N N . ALA A 1 113 ? 35.571 3.394 -40.020 1.00 69.44 113 ALA A N 1
ATOM 870 C CA . ALA A 1 113 ? 36.865 3.445 -39.351 1.00 69.44 113 ALA A CA 1
ATOM 871 C C . ALA A 1 113 ? 37.809 2.364 -39.890 1.00 69.44 113 ALA A C 1
ATOM 873 O O . ALA A 1 113 ? 38.954 2.666 -40.203 1.00 69.44 113 ALA A O 1
ATOM 874 N N . GLY A 1 114 ? 37.319 1.138 -40.082 1.00 71.44 114 GLY A N 1
ATOM 875 C CA . GLY A 1 114 ? 38.069 0.026 -40.658 1.00 71.44 114 GLY A CA 1
ATOM 876 C C . GLY A 1 114 ? 38.502 0.308 -42.093 1.00 71.44 114 GLY A C 1
ATOM 877 O O . GLY A 1 114 ? 39.665 0.107 -42.428 1.00 71.44 114 GLY A O 1
ATOM 878 N N . ARG A 1 115 ? 37.612 0.866 -42.925 1.00 76.19 115 ARG A N 1
ATOM 879 C CA . ARG A 1 115 ? 37.956 1.311 -44.285 1.00 76.19 115 ARG A CA 1
ATOM 880 C C . ARG A 1 115 ? 38.946 2.471 -44.285 1.00 76.19 115 ARG A C 1
ATOM 882 O O . ARG A 1 115 ? 39.875 2.458 -45.083 1.00 76.19 115 ARG A O 1
ATOM 889 N N . GLY A 1 116 ? 38.795 3.433 -43.377 1.00 70.69 116 GLY A N 1
ATOM 890 C CA . GLY A 1 116 ? 39.739 4.537 -43.200 1.00 70.69 116 GLY A CA 1
ATOM 891 C C . GLY A 1 116 ? 41.127 4.046 -42.788 1.00 70.69 116 GLY A C 1
ATOM 892 O O . GLY A 1 116 ? 42.115 4.391 -43.431 1.00 70.69 116 GLY A O 1
ATOM 893 N N . LEU A 1 117 ? 41.208 3.172 -41.783 1.00 68.75 117 LEU A N 1
ATOM 894 C CA . LEU A 1 117 ? 42.456 2.545 -41.342 1.00 68.75 117 LEU A CA 1
ATOM 895 C C . LEU A 1 117 ? 43.079 1.670 -42.433 1.00 68.75 117 LEU A C 1
ATOM 897 O O . LEU A 1 117 ? 44.290 1.721 -42.627 1.00 68.75 117 LEU A O 1
ATOM 901 N N . ALA A 1 118 ? 42.279 0.903 -43.174 1.00 72.25 118 ALA A N 1
ATOM 902 C CA . ALA A 1 118 ? 42.764 0.090 -44.285 1.00 72.25 118 ALA A CA 1
ATOM 903 C C . ALA A 1 118 ? 43.297 0.961 -45.430 1.00 72.25 118 ALA A C 1
ATOM 905 O O . ALA A 1 118 ? 44.364 0.672 -45.972 1.00 72.25 118 ALA A O 1
ATOM 906 N N . ALA A 1 119 ? 42.613 2.056 -45.770 1.00 71.12 119 ALA A N 1
ATOM 907 C CA . ALA A 1 119 ? 43.069 3.007 -46.778 1.00 71.12 119 ALA A CA 1
ATOM 908 C C . ALA A 1 119 ? 44.385 3.676 -46.358 1.00 71.12 119 ALA A C 1
ATOM 910 O O . ALA A 1 119 ? 45.331 3.715 -47.144 1.00 71.12 119 ALA A O 1
ATOM 911 N N . VAL A 1 120 ? 44.489 4.108 -45.097 1.00 71.88 120 VAL A N 1
ATOM 912 C CA . VAL A 1 120 ? 45.728 4.660 -44.529 1.00 71.88 120 VAL A CA 1
ATOM 913 C C . VAL A 1 120 ? 46.839 3.616 -44.543 1.00 71.88 120 VAL A C 1
ATOM 915 O O . VAL A 1 120 ? 47.933 3.909 -45.008 1.00 71.88 120 VAL A O 1
ATOM 918 N N . GLY A 1 121 ? 46.565 2.383 -44.118 1.00 69.00 121 GLY A N 1
ATOM 919 C CA . GLY A 1 121 ? 47.539 1.293 -44.135 1.00 69.00 121 GLY A CA 1
ATOM 920 C C . GLY A 1 121 ? 48.021 0.959 -45.546 1.00 69.00 121 GLY A C 1
ATOM 921 O O . GLY A 1 121 ? 49.205 0.703 -45.750 1.00 69.00 121 GLY A O 1
ATOM 922 N N . THR A 1 122 ? 47.132 1.021 -46.539 1.00 76.38 122 THR A N 1
ATOM 923 C CA . THR A 1 122 ? 47.469 0.781 -47.948 1.00 76.38 122 THR A CA 1
ATOM 924 C C . THR A 1 122 ? 48.299 1.931 -48.521 1.00 76.38 122 THR A C 1
ATOM 926 O O . THR A 1 122 ? 49.312 1.684 -49.176 1.00 76.38 122 THR A O 1
ATOM 929 N N . GLY A 1 123 ? 47.936 3.179 -48.209 1.00 75.44 123 GLY A N 1
ATOM 930 C CA . GLY A 1 123 ? 48.703 4.373 -48.566 1.00 75.44 123 GLY A CA 1
ATOM 931 C C . GLY A 1 123 ? 50.089 4.384 -47.925 1.00 75.44 123 GLY A C 1
ATOM 932 O O . GLY A 1 123 ? 51.075 4.638 -48.608 1.00 75.44 123 GLY A O 1
ATOM 933 N N . LEU A 1 124 ? 50.192 4.006 -46.649 1.00 71.88 124 LEU A N 1
ATOM 934 C CA . LEU A 1 124 ? 51.460 3.901 -45.929 1.00 71.88 124 LEU A CA 1
ATOM 935 C C . LEU A 1 124 ? 52.345 2.800 -46.518 1.00 71.88 124 LEU A C 1
ATOM 937 O O . LEU A 1 124 ? 53.544 2.991 -46.672 1.00 71.88 124 LEU A O 1
ATOM 941 N N . ARG A 1 125 ? 51.757 1.663 -46.911 1.00 74.69 125 ARG A N 1
ATOM 942 C CA . ARG A 1 125 ? 52.473 0.542 -47.536 1.00 74.69 125 ARG A CA 1
ATOM 943 C C . ARG A 1 125 ? 52.943 0.883 -48.953 1.00 74.69 125 ARG A C 1
ATOM 945 O O . ARG A 1 125 ? 54.040 0.488 -49.340 1.00 74.69 125 ARG A O 1
ATOM 952 N N . TRP A 1 126 ? 52.149 1.635 -49.718 1.00 78.38 126 TRP A N 1
ATOM 953 C CA . TRP A 1 126 ? 52.567 2.188 -51.008 1.00 78.38 126 TRP A CA 1
ATOM 954 C C . TRP A 1 126 ? 53.686 3.214 -50.829 1.00 78.38 126 TRP A C 1
ATOM 956 O O . TRP A 1 126 ? 54.712 3.102 -51.492 1.00 78.38 126 TRP A O 1
ATOM 966 N N . LEU A 1 127 ? 53.538 4.139 -49.877 1.00 71.56 127 LEU A N 1
ATOM 967 C CA . LEU A 1 127 ? 54.541 5.149 -49.550 1.00 71.56 127 LEU A CA 1
ATOM 968 C C . LEU A 1 127 ? 55.850 4.499 -49.113 1.00 71.56 127 LEU A C 1
ATOM 970 O O . LEU A 1 127 ? 56.899 4.871 -49.613 1.00 71.56 127 LEU A O 1
ATOM 974 N N . PHE A 1 128 ? 55.794 3.482 -48.254 1.00 71.12 128 PHE A N 1
ATOM 975 C CA . PHE A 1 128 ? 56.965 2.723 -47.827 1.00 71.12 128 PHE A CA 1
ATOM 976 C C . PHE A 1 128 ? 57.627 2.002 -49.004 1.00 71.12 128 PHE A C 1
ATOM 978 O O . PHE A 1 128 ? 58.847 1.972 -49.098 1.00 71.12 128 PHE A O 1
ATOM 985 N N . ARG A 1 129 ? 56.843 1.469 -49.949 1.00 76.69 129 ARG A N 1
ATOM 986 C CA . ARG A 1 129 ? 57.360 0.807 -51.156 1.00 76.69 129 ARG A CA 1
ATOM 987 C C . ARG A 1 129 ? 57.996 1.794 -52.136 1.00 76.69 129 ARG A C 1
ATOM 989 O O . ARG A 1 129 ? 59.038 1.486 -52.705 1.00 76.69 129 ARG A O 1
ATOM 996 N N . VAL A 1 130 ? 57.388 2.962 -52.333 1.00 71.12 130 VAL A N 1
ATOM 997 C CA . VAL A 1 130 ? 57.939 4.048 -53.155 1.00 71.12 130 VAL A CA 1
ATOM 998 C C . VAL A 1 130 ? 59.193 4.596 -52.501 1.00 71.12 130 VAL A C 1
ATOM 1000 O O . VAL A 1 130 ? 60.219 4.662 -53.157 1.00 71.12 130 VAL A O 1
ATOM 1003 N N . LEU A 1 131 ? 59.143 4.899 -51.207 1.00 67.25 131 LEU A N 1
ATOM 1004 C CA . LEU A 1 131 ? 60.270 5.402 -50.439 1.00 67.25 131 LEU A CA 1
ATOM 1005 C C . LEU A 1 131 ? 61.410 4.387 -50.413 1.00 67.25 131 LEU A C 1
ATOM 1007 O O . LEU A 1 131 ? 62.529 4.772 -50.688 1.00 67.25 131 LEU A O 1
ATOM 1011 N N . ALA A 1 132 ? 61.152 3.096 -50.204 1.00 69.19 132 ALA A N 1
ATOM 1012 C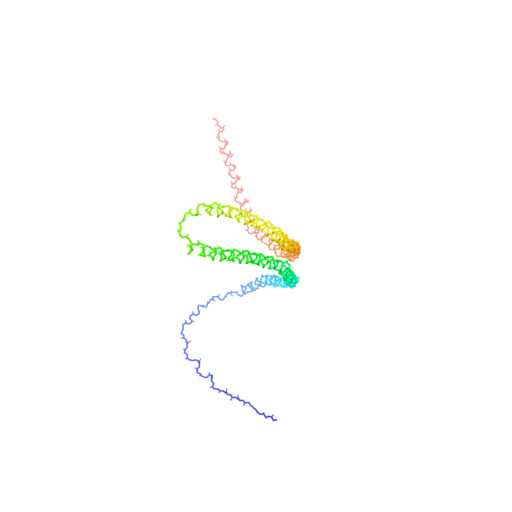 CA . ALA A 1 132 ? 62.177 2.062 -50.327 1.00 69.19 132 ALA A CA 1
ATOM 1013 C C . ALA A 1 132 ? 62.765 2.037 -51.746 1.00 69.19 132 ALA A C 1
ATOM 1015 O O . ALA A 1 132 ? 63.975 2.097 -51.917 1.00 69.19 132 ALA A O 1
ATOM 1016 N N . ARG A 1 133 ? 61.927 2.052 -52.789 1.00 69.62 133 ARG A N 1
ATOM 1017 C CA . ARG A 1 133 ? 62.388 2.046 -54.187 1.00 69.62 133 ARG A CA 1
ATOM 1018 C C . ARG A 1 133 ? 63.147 3.326 -54.580 1.00 69.62 133 ARG A C 1
ATOM 1020 O O . ARG A 1 133 ? 63.991 3.264 -55.468 1.00 69.62 133 ARG A O 1
ATOM 1027 N N . PHE A 1 134 ? 62.862 4.452 -53.927 1.00 62.25 134 PHE A N 1
ATOM 1028 C CA . PHE A 1 134 ? 63.465 5.767 -54.163 1.00 62.25 134 PHE A CA 1
ATOM 1029 C C . PHE A 1 134 ? 64.637 6.071 -53.221 1.00 62.25 134 PHE A C 1
ATOM 1031 O O . PHE A 1 134 ? 65.455 6.901 -53.559 1.00 62.25 134 PHE A O 1
ATOM 1038 N N . VAL A 1 135 ? 64.747 5.424 -52.059 1.00 58.97 135 VAL A N 1
ATOM 1039 C CA . VAL A 1 135 ? 65.878 5.531 -51.116 1.00 58.97 135 VAL A CA 1
ATOM 1040 C C . VAL A 1 135 ? 66.975 4.548 -51.507 1.00 58.97 135 VAL A C 1
ATOM 1042 O O . VAL A 1 135 ? 68.148 4.901 -51.456 1.00 58.97 135 VAL A O 1
ATOM 1045 N N . LEU A 1 136 ? 66.612 3.336 -51.946 1.00 58.91 136 LEU A N 1
ATOM 1046 C CA . LEU A 1 136 ? 67.587 2.339 -52.390 1.00 58.91 136 LEU A CA 1
ATOM 1047 C C . LEU A 1 136 ? 68.213 2.652 -53.766 1.00 58.91 136 LEU A C 1
ATOM 1049 O O . LEU A 1 136 ? 69.156 1.965 -54.141 1.00 58.91 136 LEU A O 1
ATOM 1053 N N . ARG A 1 137 ? 67.725 3.647 -54.533 1.00 57.53 137 ARG A N 1
ATOM 1054 C CA . ARG A 1 137 ? 68.234 3.939 -55.895 1.00 57.53 137 ARG A CA 1
ATOM 1055 C C . ARG A 1 137 ? 69.138 5.174 -56.030 1.00 57.53 137 ARG A C 1
ATOM 1057 O O . ARG A 1 137 ? 70.060 5.097 -56.832 1.00 57.53 137 ARG A O 1
ATOM 1064 N N . PRO A 1 138 ? 68.941 6.284 -55.300 1.00 53.56 138 PRO A N 1
ATOM 1065 C CA . PRO A 1 138 ? 69.950 7.336 -55.226 1.00 53.56 138 PRO A CA 1
ATOM 1066 C C . PRO A 1 138 ? 70.064 7.874 -53.791 1.00 53.56 138 PRO A C 1
ATOM 1068 O O . PRO A 1 138 ? 69.297 8.732 -53.344 1.00 53.56 138 PRO A O 1
ATOM 1071 N N . ALA A 1 139 ? 71.048 7.377 -53.049 1.00 52.38 139 ALA A N 1
ATOM 1072 C CA . ALA A 1 139 ? 71.464 8.017 -51.813 1.00 52.38 139 ALA A CA 1
ATOM 1073 C C . ALA A 1 139 ? 72.106 9.375 -52.150 1.00 52.38 139 ALA A C 1
ATOM 1075 O O . ALA A 1 139 ? 73.163 9.432 -52.770 1.00 52.38 139 ALA A O 1
ATOM 1076 N N . GLY A 1 140 ? 71.469 10.469 -51.729 1.00 53.66 140 GLY A N 1
ATOM 1077 C CA . GLY A 1 140 ? 72.118 11.777 -51.629 1.00 53.66 140 GLY A CA 1
ATOM 1078 C C . GLY A 1 140 ? 71.368 12.928 -52.298 1.00 53.66 140 GLY A C 1
ATOM 1079 O O . GLY A 1 140 ? 71.511 13.164 -53.489 1.00 53.66 140 GLY A O 1
ATOM 1080 N N . ARG A 1 141 ? 70.680 13.717 -51.459 1.00 55.97 141 ARG A N 1
ATOM 1081 C CA . ARG A 1 141 ? 70.447 15.182 -51.557 1.00 55.97 141 ARG A CA 1
ATOM 1082 C C . ARG A 1 141 ? 69.041 15.746 -51.770 1.00 55.97 141 ARG A C 1
ATOM 1084 O O . ARG A 1 141 ? 68.910 16.957 -51.641 1.00 55.97 141 ARG A O 1
ATOM 1091 N N . VAL A 1 142 ? 67.970 14.971 -51.946 1.00 53.47 142 VAL A N 1
ATOM 1092 C CA . VAL A 1 142 ? 66.646 15.583 -52.258 1.00 53.47 142 VAL A CA 1
ATOM 1093 C C . VAL A 1 142 ? 65.565 15.381 -51.174 1.00 53.47 142 VAL A C 1
ATOM 1095 O O . VAL A 1 142 ? 64.376 15.419 -51.462 1.00 53.47 142 VAL A O 1
ATOM 1098 N N . PHE A 1 143 ? 65.930 15.199 -49.896 1.00 52.06 143 PHE A N 1
ATOM 1099 C CA . PHE A 1 143 ? 64.957 14.885 -48.822 1.00 52.06 143 PHE A CA 1
ATOM 1100 C C . PHE A 1 143 ? 64.228 16.080 -48.173 1.00 52.06 143 PHE A C 1
ATOM 1102 O O . PHE A 1 143 ? 63.284 15.881 -47.410 1.00 52.06 143 PHE A O 1
ATOM 1109 N N . ALA A 1 144 ? 64.586 17.326 -48.490 1.00 57.22 144 ALA A N 1
ATOM 1110 C CA . ALA A 1 144 ? 63.980 18.506 -47.858 1.00 57.22 144 ALA A CA 1
ATOM 1111 C C . ALA A 1 144 ? 62.477 18.768 -48.165 1.00 57.22 144 ALA A C 1
ATOM 1113 O O . ALA A 1 144 ? 61.773 19.247 -47.270 1.00 57.22 144 ALA A O 1
ATOM 1114 N N . PRO A 1 145 ? 61.914 18.475 -49.359 1.00 58.84 145 PRO A N 1
ATOM 1115 C CA . PRO A 1 145 ? 60.504 18.769 -49.630 1.00 58.84 145 PRO A CA 1
ATOM 1116 C C . PRO A 1 145 ? 59.534 17.777 -48.965 1.00 58.84 145 PRO A C 1
ATOM 1118 O O . PRO A 1 145 ? 58.397 18.141 -48.660 1.00 58.84 145 PRO A O 1
ATOM 1121 N N . VAL A 1 146 ? 59.986 16.557 -48.663 1.00 59.62 146 VAL A N 1
ATOM 1122 C CA . VAL A 1 146 ? 59.145 15.474 -48.121 1.00 59.62 146 VAL A CA 1
ATOM 1123 C C . VAL A 1 146 ? 58.618 15.807 -46.717 1.00 59.62 146 VAL A C 1
ATOM 1125 O O . VAL A 1 146 ? 57.456 15.546 -46.404 1.00 59.62 146 VAL A O 1
ATOM 1128 N N . GLY A 1 147 ? 59.414 16.494 -45.890 1.00 57.59 147 GLY A N 1
ATOM 1129 C CA . GLY A 1 147 ? 59.013 16.893 -44.535 1.00 57.59 147 GLY A CA 1
ATOM 1130 C C . GLY A 1 147 ? 57.917 17.968 -44.470 1.00 57.59 147 GLY A C 1
ATOM 1131 O O . GLY A 1 147 ? 57.232 18.080 -43.450 1.00 57.59 147 GLY A O 1
ATOM 1132 N N . ARG A 1 148 ? 57.722 18.756 -45.541 1.00 63.09 148 ARG A N 1
ATOM 1133 C CA . ARG A 1 148 ? 56.620 19.736 -45.632 1.00 63.09 148 ARG A CA 1
ATOM 1134 C C . ARG A 1 148 ? 55.300 19.078 -46.026 1.00 63.09 148 ARG A C 1
ATOM 1136 O O . ARG A 1 148 ? 54.257 19.468 -45.502 1.00 63.09 148 ARG A O 1
ATOM 1143 N N . TRP A 1 149 ? 55.357 18.048 -46.867 1.00 58.38 149 TRP A N 1
ATOM 1144 C CA . TRP A 1 149 ? 54.187 17.284 -47.307 1.00 58.38 149 TRP A CA 1
ATOM 1145 C C . TRP A 1 149 ? 53.606 16.403 -46.186 1.00 58.38 149 TRP A C 1
ATOM 1147 O O . TRP A 1 149 ? 52.394 16.343 -46.001 1.00 58.38 149 TRP A O 1
ATOM 1157 N N . LEU A 1 150 ? 54.463 15.798 -45.352 1.00 61.22 150 LEU A N 1
ATOM 1158 C CA . LEU A 1 150 ? 54.026 15.030 -44.174 1.00 61.22 150 LEU A CA 1
ATOM 1159 C C . LEU A 1 150 ? 53.319 15.893 -43.120 1.00 61.22 150 LEU A C 1
ATOM 1161 O O . LEU A 1 150 ? 52.335 15.458 -42.523 1.00 61.22 150 LEU A O 1
ATOM 1165 N N . ARG A 1 151 ? 53.782 17.131 -42.911 1.00 61.50 151 ARG A N 1
ATOM 1166 C CA . ARG A 1 151 ? 53.143 18.056 -41.964 1.00 61.50 151 ARG A CA 1
ATOM 1167 C C . ARG A 1 151 ? 51.778 18.537 -42.445 1.00 61.50 151 ARG A C 1
ATOM 1169 O O . ARG A 1 151 ? 50.864 18.631 -41.637 1.00 61.50 151 ARG A O 1
ATOM 1176 N N . SER A 1 152 ? 51.610 18.780 -43.742 1.00 61.69 152 SER A N 1
ATOM 1177 C CA . SER A 1 152 ? 50.312 19.176 -44.306 1.00 61.69 152 SER A CA 1
ATOM 1178 C C . SER A 1 152 ? 49.307 18.016 -44.314 1.00 61.69 152 SER A C 1
ATOM 1180 O O . SER A 1 152 ? 48.139 18.227 -43.997 1.00 61.69 152 SER A O 1
ATOM 1182 N N . ALA A 1 153 ? 49.758 16.779 -44.550 1.00 63.66 153 ALA A N 1
ATOM 1183 C CA . ALA A 1 153 ? 48.909 15.592 -44.429 1.00 63.66 153 ALA A CA 1
ATOM 1184 C C . ALA A 1 153 ? 48.384 15.376 -42.995 1.00 63.66 153 ALA A C 1
ATOM 1186 O O . ALA A 1 153 ? 47.220 15.018 -42.816 1.00 63.66 153 ALA A O 1
ATOM 1187 N N . GLY A 1 154 ? 49.207 15.644 -41.973 1.00 65.81 154 GLY A N 1
ATOM 1188 C CA . GLY A 1 154 ? 48.807 15.517 -40.567 1.00 65.81 154 GLY A CA 1
ATOM 1189 C C . GLY A 1 154 ? 47.640 16.429 -40.181 1.00 65.81 154 GLY A C 1
ATOM 1190 O O . GLY A 1 154 ? 46.682 15.966 -39.565 1.00 65.81 154 GLY A O 1
ATOM 1191 N N . VAL A 1 155 ? 47.670 17.695 -40.613 1.00 70.00 155 VAL A N 1
ATOM 1192 C CA . VAL A 1 155 ? 46.618 18.676 -40.284 1.00 70.00 155 VAL A CA 1
ATOM 1193 C C . VAL A 1 155 ? 45.289 18.313 -40.953 1.00 70.00 155 VAL A C 1
ATOM 1195 O O . VAL A 1 155 ? 44.238 18.389 -40.321 1.00 70.00 155 VAL A O 1
ATOM 1198 N N . VAL A 1 156 ? 45.323 17.841 -42.205 1.00 68.44 156 VAL A N 1
ATOM 1199 C CA . VAL A 1 156 ? 44.109 17.421 -42.928 1.00 68.44 156 VAL A CA 1
ATOM 1200 C C . VAL A 1 156 ? 43.478 16.185 -42.282 1.00 68.44 156 VAL A C 1
ATOM 1202 O O . VAL A 1 156 ? 42.258 16.127 -42.131 1.00 68.44 156 VAL A O 1
ATOM 1205 N N . VAL A 1 157 ? 44.294 15.213 -41.862 1.00 69.56 157 VAL A N 1
ATOM 1206 C CA . VAL A 1 157 ? 43.824 14.004 -41.165 1.00 69.56 157 VAL A CA 1
ATOM 1207 C C . VAL A 1 157 ? 43.230 14.351 -39.799 1.00 69.56 157 VAL A C 1
ATOM 1209 O O . VAL A 1 157 ? 42.174 13.829 -39.436 1.00 69.56 157 VAL A O 1
ATOM 1212 N N . GLU A 1 158 ? 43.864 15.257 -39.057 1.00 72.75 158 GLU A N 1
ATOM 1213 C CA . GLU A 1 158 ? 43.390 15.682 -37.744 1.00 72.75 158 GLU A CA 1
ATOM 1214 C C . GLU A 1 158 ? 42.052 16.433 -37.824 1.00 72.75 158 GLU A C 1
ATOM 1216 O O . GLU A 1 158 ? 41.134 16.146 -37.048 1.00 72.75 158 GLU A O 1
ATOM 1221 N N . ASP A 1 159 ? 41.886 17.331 -38.796 1.00 75.19 159 ASP A N 1
ATOM 1222 C CA . ASP A 1 159 ? 40.624 18.047 -39.000 1.00 75.19 159 ASP A CA 1
ATOM 1223 C C . ASP A 1 159 ? 39.488 17.117 -39.444 1.00 75.19 159 ASP A C 1
ATOM 1225 O O . ASP A 1 159 ? 38.345 17.261 -38.991 1.00 75.19 159 ASP A O 1
ATOM 1229 N N . LEU A 1 160 ? 39.792 16.114 -40.274 1.00 71.12 160 LEU A N 1
ATOM 1230 C CA . LEU A 1 160 ? 38.834 15.076 -40.659 1.00 71.12 160 LEU A CA 1
ATOM 1231 C C . LEU A 1 160 ? 38.396 14.238 -39.454 1.00 71.12 160 LEU A C 1
ATOM 1233 O O . LEU A 1 160 ? 37.196 14.028 -39.262 1.00 71.12 160 LEU A O 1
ATOM 1237 N N . LEU A 1 161 ? 39.337 13.823 -38.602 1.00 72.25 161 LEU A N 1
ATOM 1238 C CA . LEU A 1 161 ? 39.043 13.081 -37.373 1.00 72.25 161 LEU A CA 1
ATOM 1239 C C . LEU A 1 161 ? 38.221 13.917 -36.387 1.00 72.25 161 LEU A C 1
ATOM 1241 O O . LEU A 1 161 ? 37.243 13.420 -35.825 1.00 72.25 161 LEU A O 1
ATOM 1245 N N . ARG A 1 162 ? 38.550 15.202 -36.208 1.00 76.25 162 ARG A N 1
ATOM 1246 C CA . ARG A 1 162 ? 37.798 16.113 -35.330 1.00 76.25 162 ARG A CA 1
ATOM 1247 C C . ARG A 1 162 ? 36.377 16.353 -35.841 1.00 76.25 162 ARG A C 1
ATOM 1249 O O . ARG A 1 162 ? 35.440 16.357 -35.036 1.00 76.25 162 ARG A O 1
ATOM 1256 N N . ARG A 1 163 ? 36.181 16.519 -37.155 1.00 73.38 163 ARG A N 1
ATOM 1257 C CA . ARG A 1 163 ? 34.840 16.638 -37.762 1.00 73.38 163 ARG A CA 1
ATOM 1258 C C . ARG A 1 163 ? 34.049 15.343 -37.618 1.00 73.38 163 ARG A C 1
ATOM 1260 O O . ARG A 1 163 ? 32.906 15.397 -37.167 1.00 73.38 163 ARG A O 1
ATOM 1267 N N . ALA A 1 164 ? 34.664 14.194 -37.893 1.00 69.38 164 ALA A N 1
ATOM 1268 C CA . ALA A 1 164 ? 34.038 12.887 -37.718 1.00 69.38 164 ALA A CA 1
ATOM 1269 C C . ALA A 1 164 ? 33.621 12.644 -36.258 1.00 69.38 164 ALA A C 1
ATOM 1271 O O . ALA A 1 164 ? 32.478 12.276 -35.997 1.00 69.38 164 ALA A O 1
ATOM 1272 N N . ALA A 1 165 ? 34.491 12.945 -35.290 1.00 72.50 165 ALA A N 1
ATOM 1273 C CA . ALA A 1 165 ? 34.186 12.822 -33.867 1.00 72.50 165 ALA A CA 1
ATOM 1274 C C . ALA A 1 165 ? 33.051 13.760 -33.425 1.00 72.50 165 ALA A C 1
ATOM 1276 O O . ALA A 1 165 ? 32.222 13.385 -32.593 1.00 72.50 165 ALA A O 1
ATOM 1277 N N . ARG A 1 166 ? 32.980 14.977 -33.982 1.00 77.69 166 ARG A N 1
ATOM 1278 C CA . ARG A 1 166 ? 31.910 15.940 -33.681 1.00 77.69 166 ARG A CA 1
ATOM 1279 C C . ARG A 1 166 ? 30.564 15.461 -34.222 1.00 77.69 166 ARG A C 1
ATOM 1281 O O . ARG A 1 166 ? 29.587 15.465 -33.475 1.00 77.69 166 ARG A O 1
ATOM 1288 N N . VAL A 1 167 ? 30.529 14.996 -35.472 1.00 70.56 167 VAL A N 1
ATOM 1289 C CA . VAL A 1 167 ? 29.324 14.419 -36.088 1.00 70.56 167 VAL A CA 1
ATOM 1290 C C . VAL A 1 167 ? 28.884 13.177 -35.318 1.00 70.56 167 VAL A C 1
ATOM 1292 O O . VAL A 1 167 ? 27.726 13.092 -34.919 1.00 70.56 167 VAL A O 1
ATOM 1295 N N . LEU A 1 168 ? 29.813 12.275 -34.992 1.00 73.06 168 LEU A N 1
ATOM 1296 C CA . LEU A 1 168 ? 29.531 11.079 -34.202 1.00 73.06 168 LEU A CA 1
ATOM 1297 C C . LEU A 1 168 ? 28.934 11.430 -32.833 1.00 73.06 168 LEU A C 1
ATOM 1299 O O . LEU A 1 168 ? 27.934 10.849 -32.424 1.00 73.06 168 LEU A O 1
ATOM 1303 N N . ARG A 1 169 ? 29.493 12.428 -32.140 1.00 75.56 169 ARG A N 1
ATOM 1304 C CA . ARG A 1 169 ? 28.997 12.871 -30.831 1.00 75.56 169 ARG A CA 1
ATOM 1305 C C . ARG A 1 169 ? 27.588 13.461 -30.912 1.00 75.56 169 ARG A C 1
ATOM 1307 O O . ARG A 1 169 ? 26.771 13.183 -30.038 1.00 75.56 169 ARG A O 1
ATOM 1314 N N . VAL A 1 170 ? 27.291 14.260 -31.940 1.00 74.81 170 VAL A N 1
ATOM 1315 C CA . VAL A 1 170 ? 25.948 14.832 -32.152 1.00 74.81 170 VAL A CA 1
ATOM 1316 C C . VAL A 1 170 ? 24.943 13.733 -32.484 1.00 74.81 170 VAL A C 1
ATOM 1318 O O . VAL A 1 170 ? 23.876 13.692 -31.874 1.00 74.81 170 VAL A O 1
ATOM 1321 N N . VAL A 1 171 ? 25.305 12.807 -33.374 1.00 71.31 171 VAL A N 1
ATOM 1322 C CA . VAL A 1 171 ? 24.463 11.662 -33.741 1.00 71.31 171 VAL A CA 1
ATOM 1323 C C . VAL A 1 171 ? 24.174 10.804 -32.514 1.00 71.31 171 VAL A C 1
ATOM 1325 O O . VAL A 1 171 ? 23.011 10.575 -32.208 1.00 71.31 171 VAL A O 1
ATOM 1328 N N . VAL A 1 172 ? 25.187 10.421 -31.734 1.00 71.88 172 VAL A N 1
ATOM 1329 C CA . VAL A 1 172 ? 24.990 9.652 -30.494 1.00 71.88 172 VAL A CA 1
ATOM 1330 C C . VAL A 1 172 ? 24.096 10.411 -29.509 1.00 71.88 172 VAL A C 1
ATOM 1332 O O . VAL A 1 172 ? 23.171 9.840 -28.939 1.00 71.88 172 VAL A O 1
ATOM 1335 N N . ARG A 1 173 ? 24.298 11.718 -29.324 1.00 74.44 173 ARG A N 1
ATOM 1336 C CA . ARG A 1 173 ? 23.489 12.502 -28.379 1.00 74.44 173 ARG A CA 1
ATOM 1337 C C . ARG A 1 173 ? 22.023 12.617 -28.808 1.00 74.44 173 ARG A C 1
ATOM 1339 O O . ARG A 1 173 ? 21.128 12.516 -27.974 1.00 74.44 173 ARG A O 1
ATOM 1346 N N . VAL A 1 174 ? 21.755 12.829 -30.091 1.00 73.06 174 VAL A N 1
ATOM 1347 C CA . VAL A 1 174 ? 20.382 12.999 -30.587 1.00 73.06 174 VAL A CA 1
ATOM 1348 C C . VAL A 1 174 ? 19.675 11.653 -30.733 1.00 73.06 174 VAL A C 1
ATOM 1350 O O . VAL A 1 174 ? 18.521 11.530 -30.332 1.00 73.06 174 VAL A O 1
ATOM 1353 N N . VAL A 1 175 ? 20.368 10.644 -31.257 1.00 70.56 175 VAL A N 1
ATOM 1354 C CA . VAL A 1 175 ? 19.799 9.325 -31.564 1.00 70.56 175 VAL A CA 1
ATOM 1355 C C . VAL A 1 175 ? 19.755 8.416 -30.340 1.00 70.56 175 VAL A C 1
ATOM 1357 O O . VAL A 1 175 ? 18.880 7.566 -30.271 1.00 70.56 175 VAL A O 1
ATOM 1360 N N . VAL A 1 176 ? 20.647 8.585 -29.358 1.00 69.12 176 VAL A N 1
ATOM 1361 C CA . VAL A 1 176 ? 20.680 7.728 -28.159 1.00 69.12 176 VAL A CA 1
ATOM 1362 C C . VAL A 1 176 ? 20.142 8.466 -26.940 1.00 69.12 176 VAL A C 1
ATOM 1364 O O . VAL A 1 176 ? 19.159 8.022 -26.357 1.00 69.12 176 VAL A O 1
ATOM 1367 N N . LEU A 1 177 ? 20.716 9.616 -26.560 1.00 71.69 177 LEU A N 1
ATOM 1368 C CA . LEU A 1 177 ? 20.323 10.278 -25.304 1.00 71.69 177 LEU A CA 1
ATOM 1369 C C . LEU A 1 177 ? 18.881 10.793 -25.328 1.00 71.69 177 LEU A C 1
ATOM 1371 O O . LEU A 1 177 ? 18.202 10.727 -24.308 1.00 71.69 177 LEU A O 1
ATOM 1375 N N . LYS A 1 178 ? 18.403 11.313 -26.461 1.00 71.81 178 LYS A N 1
ATOM 1376 C CA . LYS A 1 178 ? 17.051 11.885 -26.561 1.00 71.81 178 LYS A CA 1
ATOM 1377 C C . LYS A 1 178 ? 15.945 10.826 -26.414 1.00 71.81 178 LYS A C 1
ATOM 1379 O O . LYS A 1 178 ? 15.086 11.011 -25.548 1.00 71.81 178 LYS A O 1
ATOM 1384 N N . PRO A 1 179 ? 15.960 9.705 -27.163 1.00 66.69 179 PRO A N 1
ATOM 1385 C CA . PRO A 1 179 ? 14.985 8.638 -26.951 1.00 66.69 179 PRO A CA 1
ATOM 1386 C C . PRO A 1 179 ? 15.208 7.897 -25.634 1.00 66.69 179 PRO A C 1
ATOM 1388 O O . PRO A 1 179 ? 14.232 7.470 -25.029 1.00 66.69 179 PRO A O 1
ATOM 1391 N N . LEU A 1 180 ? 16.443 7.811 -25.130 1.00 68.81 180 LEU A N 1
ATOM 1392 C CA . LEU A 1 180 ? 16.702 7.231 -23.812 1.00 68.81 180 LEU A CA 1
ATOM 1393 C C . LEU A 1 180 ? 16.113 8.092 -22.684 1.00 68.81 180 LEU A C 1
ATOM 1395 O O . LEU A 1 180 ? 15.500 7.558 -21.767 1.00 68.81 180 LEU A O 1
ATOM 1399 N N . ALA A 1 181 ? 16.226 9.420 -22.767 1.00 69.81 181 ALA A N 1
ATOM 1400 C CA . ALA A 1 181 ? 15.639 10.341 -21.794 1.00 69.81 181 ALA A CA 1
ATOM 1401 C C . ALA A 1 181 ? 14.106 10.363 -21.869 1.00 69.81 181 ALA A C 1
ATOM 1403 O O . ALA A 1 181 ? 13.439 10.433 -20.835 1.00 69.81 181 ALA A O 1
ATOM 1404 N N . TRP A 1 182 ? 13.537 10.281 -23.076 1.00 76.50 182 TRP A N 1
ATOM 1405 C CA . TRP A 1 182 ? 12.092 10.144 -23.258 1.00 76.50 182 TRP A CA 1
ATOM 1406 C C . TRP A 1 182 ? 11.593 8.796 -22.730 1.00 76.50 182 TRP A C 1
ATOM 1408 O O . TRP A 1 182 ? 10.619 8.757 -21.982 1.00 76.50 182 TRP A O 1
ATOM 1418 N N . GLY A 1 183 ? 12.325 7.718 -23.025 1.00 70.31 183 GLY A N 1
ATOM 1419 C CA . GLY A 1 183 ? 12.081 6.379 -22.504 1.00 70.31 183 GLY A CA 1
ATOM 1420 C C . GLY A 1 183 ? 12.143 6.344 -20.982 1.00 70.31 183 GLY A C 1
ATOM 1421 O O . GLY A 1 183 ? 11.223 5.835 -20.363 1.00 70.31 183 GLY A O 1
ATOM 1422 N N . TRP A 1 184 ? 13.144 6.973 -20.363 1.00 63.88 184 TRP A N 1
ATOM 1423 C CA . TRP A 1 184 ? 13.257 7.074 -18.906 1.00 63.88 184 TRP A CA 1
ATOM 1424 C C . TRP A 1 184 ? 12.106 7.870 -18.285 1.00 63.88 184 TRP A C 1
ATOM 1426 O O . TRP A 1 184 ? 11.507 7.437 -17.303 1.00 63.88 184 TRP A O 1
ATOM 1436 N N . ARG A 1 185 ? 11.732 9.017 -18.868 1.00 71.00 185 ARG A N 1
ATOM 1437 C CA . ARG A 1 185 ? 10.582 9.796 -18.384 1.00 71.00 185 ARG A CA 1
ATOM 1438 C C . ARG A 1 185 ? 9.277 9.022 -18.522 1.00 71.00 185 ARG A C 1
ATOM 1440 O O . ARG A 1 185 ? 8.497 9.010 -17.578 1.00 71.00 185 ARG A O 1
ATOM 1447 N N . ALA A 1 186 ? 9.040 8.364 -19.651 1.00 71.56 186 ALA A N 1
ATOM 1448 C CA . ALA A 1 186 ? 7.853 7.542 -19.837 1.00 71.56 186 ALA A CA 1
ATOM 1449 C C . ALA A 1 186 ? 7.845 6.364 -18.849 1.00 71.56 186 ALA A C 1
ATOM 1451 O O . ALA A 1 186 ? 6.851 6.143 -18.164 1.00 71.56 186 ALA A O 1
ATOM 1452 N N . LEU A 1 187 ? 8.978 5.680 -18.702 1.00 66.31 187 LEU A N 1
ATOM 1453 C CA . LEU A 1 187 ? 9.114 4.460 -17.914 1.00 66.31 187 LEU A CA 1
ATOM 1454 C C . LEU A 1 187 ? 9.169 4.691 -16.408 1.00 66.31 187 LEU A C 1
ATOM 1456 O O . LEU A 1 187 ? 8.846 3.780 -15.668 1.00 66.31 187 LEU A O 1
ATOM 1460 N N . VAL A 1 188 ? 9.559 5.869 -15.930 1.00 69.69 188 VAL A N 1
ATOM 1461 C CA . VAL A 1 188 ? 9.545 6.174 -14.493 1.00 69.69 188 VAL A CA 1
ATOM 1462 C C . VAL A 1 188 ? 8.275 6.926 -14.130 1.00 69.69 188 VAL A C 1
ATOM 1464 O O . VAL A 1 188 ? 7.577 6.546 -13.195 1.00 69.69 188 VAL A O 1
ATOM 1467 N N . VAL A 1 189 ? 7.913 7.964 -14.889 1.00 71.81 189 VAL A N 1
ATOM 1468 C CA . VAL A 1 189 ? 6.813 8.855 -14.499 1.00 71.81 189 VAL A CA 1
ATOM 1469 C C . VAL A 1 189 ? 5.461 8.163 -14.626 1.00 71.81 189 VAL A C 1
ATOM 1471 O O . VAL A 1 189 ? 4.639 8.319 -13.728 1.00 71.81 189 VAL A O 1
ATOM 1474 N N . TRP A 1 190 ? 5.210 7.380 -15.679 1.00 72.88 190 TRP A N 1
ATOM 1475 C CA . TRP A 1 190 ? 3.917 6.701 -15.831 1.00 72.88 190 TRP A CA 1
ATOM 1476 C C . TRP A 1 190 ? 3.651 5.642 -14.759 1.00 72.88 190 TRP A C 1
ATOM 1478 O O . TRP A 1 190 ? 2.581 5.707 -14.148 1.00 72.88 190 TRP A O 1
ATOM 1488 N N . PRO A 1 191 ? 4.576 4.713 -14.449 1.00 67.88 191 PRO A N 1
ATOM 1489 C CA . PRO A 1 191 ? 4.333 3.764 -13.375 1.00 67.88 191 PRO A CA 1
ATOM 1490 C C . PRO A 1 191 ? 4.375 4.420 -12.003 1.00 67.88 191 PRO A C 1
ATOM 1492 O O . PRO A 1 191 ? 3.578 4.014 -11.170 1.00 67.88 191 PRO A O 1
ATOM 1495 N N . LEU A 1 192 ? 5.184 5.462 -11.753 1.00 71.75 192 LEU A N 1
ATOM 1496 C CA . LEU A 1 192 ? 5.069 6.201 -10.488 1.00 71.75 192 LEU A CA 1
ATOM 1497 C C . LEU A 1 192 ? 3.697 6.859 -10.349 1.00 71.75 192 LEU A C 1
ATOM 1499 O O . LEU A 1 192 ? 3.131 6.860 -9.262 1.00 71.75 192 LEU A O 1
ATOM 1503 N N . ARG A 1 193 ? 3.135 7.401 -11.433 1.00 77.19 193 ARG A N 1
ATOM 1504 C CA . ARG A 1 193 ? 1.818 8.048 -11.409 1.00 77.19 193 ARG A CA 1
ATOM 1505 C C . ARG A 1 193 ? 0.695 7.027 -11.241 1.00 77.19 193 ARG A C 1
ATOM 1507 O O . ARG A 1 193 ? -0.220 7.268 -10.459 1.00 77.19 193 ARG A O 1
ATOM 1514 N N . GLY A 1 194 ? 0.798 5.877 -11.908 1.00 73.56 194 GLY A N 1
ATOM 1515 C CA . GLY A 1 194 ? -0.102 4.740 -11.714 1.00 73.56 194 GLY A CA 1
ATOM 1516 C C . GLY A 1 194 ? -0.021 4.187 -10.291 1.00 73.56 194 GLY A C 1
ATOM 1517 O O . GLY A 1 194 ? -1.044 4.044 -9.626 1.00 73.56 194 GLY A O 1
ATOM 1518 N N . LEU A 1 195 ? 1.194 3.978 -9.781 1.00 73.19 195 LEU A N 1
ATOM 1519 C CA . LEU A 1 195 ? 1.449 3.528 -8.416 1.00 73.19 195 LEU A CA 1
ATOM 1520 C C . LEU A 1 195 ? 0.908 4.530 -7.398 1.00 73.19 195 LEU A C 1
ATOM 1522 O O . LEU A 1 195 ? 0.220 4.133 -6.467 1.00 73.19 195 LEU A O 1
ATOM 1526 N N . TRP A 1 196 ? 1.137 5.828 -7.597 1.00 76.31 196 TRP A N 1
ATOM 1527 C CA . TRP A 1 196 ? 0.602 6.872 -6.728 1.00 76.31 196 TRP A CA 1
ATOM 1528 C C . TRP A 1 196 ? -0.927 6.899 -6.746 1.00 76.31 196 TRP A C 1
ATOM 1530 O O . TRP A 1 196 ? -1.556 7.076 -5.703 1.00 76.31 196 TRP A O 1
ATOM 1540 N N . TRP A 1 197 ? -1.552 6.669 -7.903 1.00 79.19 197 TRP A N 1
ATOM 1541 C CA . TRP A 1 197 ? -3.006 6.576 -8.004 1.00 79.19 197 TRP A CA 1
ATOM 1542 C C . TRP A 1 197 ? -3.554 5.369 -7.231 1.00 79.19 197 TRP A C 1
ATOM 1544 O O . TRP A 1 197 ? -4.518 5.519 -6.478 1.00 79.19 197 TRP A O 1
ATOM 1554 N N . VAL A 1 198 ? -2.889 4.212 -7.336 1.00 74.50 198 VAL A N 1
ATOM 1555 C CA . VAL A 1 198 ? -3.207 2.997 -6.566 1.00 74.50 198 VAL A CA 1
ATOM 1556 C C . VAL A 1 198 ? -3.010 3.230 -5.070 1.00 74.50 198 VAL A C 1
ATOM 1558 O O . VAL A 1 198 ? -3.918 2.952 -4.292 1.00 74.50 198 VAL A O 1
ATOM 1561 N N . VAL A 1 199 ? -1.882 3.813 -4.657 1.00 76.31 199 VAL A N 1
ATOM 1562 C CA . VAL A 1 199 ? -1.604 4.178 -3.259 1.00 76.31 199 VAL A CA 1
ATOM 1563 C C . VAL A 1 199 ? -2.661 5.146 -2.729 1.00 76.31 199 VAL A C 1
ATOM 1565 O O . VAL A 1 199 ? -3.118 5.005 -1.599 1.00 76.31 199 VAL A O 1
ATOM 1568 N N . ARG A 1 200 ? -3.118 6.106 -3.537 1.00 82.88 200 ARG A N 1
ATOM 1569 C CA . ARG A 1 200 ? -4.154 7.058 -3.123 1.00 82.88 200 ARG A CA 1
ATOM 1570 C C . ARG A 1 200 ? -5.522 6.400 -2.961 1.00 82.88 200 ARG A C 1
ATOM 1572 O O . ARG A 1 200 ? -6.240 6.709 -2.009 1.00 82.88 200 ARG A O 1
ATOM 1579 N N . LEU A 1 201 ? -5.891 5.502 -3.872 1.00 78.19 201 LEU A N 1
ATOM 1580 C CA . LEU A 1 201 ? -7.087 4.665 -3.736 1.00 78.19 201 LEU A CA 1
ATOM 1581 C C . LEU A 1 201 ? -7.006 3.806 -2.477 1.00 78.19 201 LEU A C 1
ATOM 1583 O O . LEU A 1 201 ? -7.971 3.727 -1.720 1.00 78.19 201 LEU A O 1
ATOM 1587 N N . PHE A 1 202 ? -5.825 3.256 -2.217 1.00 73.25 202 PHE A N 1
ATOM 1588 C CA . PHE A 1 202 ? -5.544 2.443 -1.051 1.00 73.25 202 PHE A CA 1
ATOM 1589 C C . PHE A 1 202 ? -5.685 3.226 0.255 1.00 73.25 202 PHE A C 1
ATOM 1591 O O . PHE A 1 202 ? -6.408 2.805 1.153 1.00 73.25 202 PHE A O 1
ATOM 1598 N N . ALA A 1 203 ? -5.085 4.414 0.330 1.00 73.75 203 ALA A N 1
ATOM 1599 C CA . ALA A 1 203 ? -5.203 5.296 1.483 1.00 73.75 203 ALA A CA 1
ATOM 1600 C C . ALA A 1 203 ? -6.667 5.673 1.751 1.00 73.75 203 ALA A C 1
ATOM 1602 O O . ALA A 1 203 ? -7.113 5.656 2.895 1.00 73.75 203 ALA A O 1
ATOM 1603 N N . ARG A 1 204 ? -7.454 5.950 0.702 1.00 80.75 204 ARG A N 1
ATOM 1604 C CA . ARG A 1 204 ? -8.891 6.235 0.845 1.00 80.75 204 ARG A CA 1
ATOM 1605 C C . ARG A 1 204 ? -9.676 5.031 1.351 1.00 80.75 204 ARG A C 1
ATOM 1607 O O . ARG A 1 204 ? -10.483 5.197 2.263 1.00 80.75 204 ARG A O 1
ATOM 1614 N N . ALA A 1 205 ? -9.433 3.848 0.794 1.00 74.19 205 ALA A N 1
ATOM 1615 C CA . ALA A 1 205 ? -10.081 2.617 1.233 1.00 74.19 205 ALA A CA 1
ATOM 1616 C C . ALA A 1 205 ? -9.734 2.297 2.693 1.00 74.19 205 ALA A C 1
ATOM 1618 O O . ALA A 1 205 ? -10.628 1.999 3.482 1.00 74.19 205 ALA A O 1
ATOM 1619 N N . LEU A 1 206 ? -8.465 2.451 3.078 1.00 77.12 206 LEU A N 1
ATOM 1620 C CA . LEU A 1 206 ? -7.998 2.216 4.441 1.00 77.12 206 LEU A CA 1
ATOM 1621 C C . LEU A 1 206 ? -8.600 3.218 5.431 1.00 77.12 206 LEU A C 1
ATOM 1623 O O . LEU A 1 206 ? -9.088 2.817 6.482 1.00 77.12 206 LEU A O 1
ATOM 1627 N N . VAL A 1 207 ? -8.644 4.508 5.086 1.00 79.19 207 VAL A N 1
ATOM 1628 C CA . VAL A 1 207 ? -9.300 5.534 5.914 1.00 79.19 207 VAL A CA 1
ATOM 1629 C C . VAL A 1 207 ? -10.794 5.248 6.055 1.00 79.19 207 VAL A C 1
ATOM 1631 O O . VAL A 1 207 ? -11.357 5.412 7.138 1.00 79.19 207 VAL A O 1
ATOM 1634 N N . TRP A 1 208 ? -11.456 4.808 4.984 1.00 80.50 208 TRP A N 1
ATOM 1635 C CA . TRP A 1 208 ? -12.874 4.464 5.029 1.00 80.50 208 TRP A CA 1
ATOM 1636 C C . TRP A 1 208 ? -13.129 3.229 5.899 1.00 80.50 208 TRP A C 1
ATOM 1638 O O . TRP A 1 208 ? -14.008 3.265 6.762 1.00 80.50 208 TRP A O 1
ATOM 1648 N N . ALA A 1 209 ? -12.304 2.190 5.753 1.00 72.31 209 ALA A N 1
ATOM 1649 C CA . ALA A 1 209 ? -12.328 0.994 6.586 1.00 72.31 209 ALA A CA 1
ATOM 1650 C C . ALA A 1 209 ? -12.060 1.328 8.059 1.00 72.31 209 ALA A C 1
ATOM 1652 O O . ALA A 1 209 ? -12.804 0.881 8.924 1.00 72.31 209 ALA A O 1
ATOM 1653 N N . TRP A 1 210 ? -11.081 2.187 8.354 1.00 72.31 210 TRP A N 1
ATOM 1654 C CA . TRP A 1 210 ? -10.791 2.645 9.714 1.00 72.31 210 TRP A CA 1
ATOM 1655 C C . TRP A 1 210 ? -11.960 3.421 10.323 1.00 72.31 210 TRP A C 1
ATOM 1657 O O . TRP A 1 210 ? -12.330 3.209 11.475 1.00 72.31 210 TRP A O 1
ATOM 1667 N N . ARG A 1 211 ? -12.614 4.289 9.541 1.00 82.38 211 ARG A N 1
ATOM 1668 C CA . ARG A 1 211 ? -13.828 4.997 9.980 1.00 82.38 211 ARG A CA 1
ATOM 1669 C C . ARG A 1 211 ? -14.995 4.049 10.227 1.00 82.38 211 ARG A C 1
ATOM 1671 O O . ARG A 1 211 ? -15.800 4.307 11.122 1.00 82.38 211 ARG A O 1
ATOM 1678 N N . LEU A 1 212 ? -15.131 3.001 9.418 1.00 75.38 212 LEU A N 1
ATOM 1679 C CA . LEU A 1 212 ? -16.163 1.986 9.597 1.00 75.38 212 LEU A CA 1
ATOM 1680 C C . LEU A 1 212 ? -15.874 1.149 10.846 1.00 75.38 212 LEU A C 1
ATOM 1682 O O . LEU A 1 212 ? -16.750 1.009 11.690 1.00 75.38 212 LEU A O 1
ATOM 1686 N N . LEU A 1 213 ? -14.630 0.703 11.017 1.00 74.94 213 LEU A N 1
ATOM 1687 C CA . LEU A 1 213 ? -14.167 -0.043 12.181 1.00 74.94 213 LEU A CA 1
ATOM 1688 C C . LEU A 1 213 ? -14.316 0.774 13.466 1.00 74.94 213 LEU A C 1
ATOM 1690 O O . LEU A 1 213 ? -14.816 0.264 14.457 1.00 74.94 213 LEU A O 1
ATOM 1694 N N . GLY A 1 214 ? -13.982 2.065 13.441 1.00 75.56 214 GLY A N 1
ATOM 1695 C CA . GLY A 1 214 ? -14.203 2.970 14.567 1.00 75.56 214 GLY A CA 1
ATOM 1696 C C . GLY A 1 214 ? -15.687 3.165 14.890 1.00 75.56 214 GLY A C 1
ATOM 1697 O O . GLY A 1 214 ? -16.049 3.250 16.061 1.00 75.56 214 GLY A O 1
ATOM 1698 N N . ARG A 1 215 ? -16.569 3.193 13.878 1.00 79.88 215 ARG A N 1
ATOM 1699 C CA . ARG A 1 215 ? -18.028 3.232 14.085 1.00 79.88 215 ARG A CA 1
ATOM 1700 C C . ARG A 1 215 ? -18.552 1.937 14.685 1.00 79.88 215 ARG A C 1
ATOM 1702 O O . ARG A 1 215 ? -19.299 2.005 15.653 1.00 79.88 215 ARG A O 1
ATOM 1709 N N . VAL A 1 216 ? -18.147 0.790 14.145 1.00 75.06 216 VAL A N 1
ATOM 1710 C CA . VAL A 1 216 ? -18.549 -0.528 14.649 1.00 75.06 216 VAL A CA 1
ATOM 1711 C C . VAL A 1 216 ? -17.995 -0.738 16.051 1.00 75.06 216 VAL A C 1
ATOM 1713 O O . VAL A 1 216 ? -18.759 -1.048 16.947 1.00 75.06 216 VAL A O 1
ATOM 1716 N N . GLY A 1 217 ? -16.716 -0.460 16.294 1.00 73.88 217 GLY A N 1
ATOM 1717 C CA . GLY A 1 217 ? -16.110 -0.534 17.622 1.00 73.88 217 GLY A CA 1
ATOM 1718 C C . GLY A 1 217 ? -16.822 0.371 18.624 1.00 73.88 217 GLY A C 1
ATOM 1719 O O . GLY A 1 217 ? -17.155 -0.064 19.718 1.00 73.88 217 GLY A O 1
ATOM 1720 N N . ARG A 1 218 ? -17.175 1.603 18.240 1.00 75.31 218 ARG A N 1
ATOM 1721 C CA . ARG A 1 218 ? -17.981 2.481 19.099 1.00 75.31 218 ARG A CA 1
ATOM 1722 C C . ARG A 1 218 ? -19.387 1.913 19.326 1.00 75.31 218 ARG A C 1
ATOM 1724 O O . ARG A 1 218 ? -19.865 1.940 20.451 1.00 75.31 218 ARG A O 1
ATOM 1731 N N . ALA A 1 219 ? -20.033 1.367 18.303 1.00 74.69 219 ALA A N 1
ATOM 1732 C CA . ALA A 1 219 ? -21.350 0.744 18.416 1.00 74.69 219 ALA A CA 1
ATOM 1733 C C . ALA A 1 219 ? -21.335 -0.584 19.189 1.00 74.69 219 ALA A C 1
ATOM 1735 O O . ALA A 1 219 ? -22.346 -0.941 19.767 1.00 74.69 219 ALA A O 1
ATOM 1736 N N . VAL A 1 220 ? -20.215 -1.300 19.233 1.00 76.00 220 VAL A N 1
ATOM 1737 C CA . VAL A 1 220 ? -20.071 -2.561 19.967 1.00 76.00 220 VAL A CA 1
ATOM 1738 C C . VAL A 1 220 ? -19.627 -2.304 21.398 1.00 76.00 220 VAL A C 1
ATOM 1740 O O . VAL A 1 220 ? -20.089 -2.992 22.287 1.00 76.00 220 VAL A O 1
ATOM 1743 N N . VAL A 1 221 ? -18.778 -1.306 21.655 1.00 76.44 221 VAL A N 1
ATOM 1744 C CA . VAL A 1 221 ? -18.249 -1.025 23.000 1.00 76.44 221 VAL A CA 1
ATOM 1745 C C . VAL A 1 221 ? -19.184 -0.119 23.798 1.00 76.44 221 VAL A C 1
ATOM 1747 O O . VAL A 1 221 ? -19.400 -0.346 24.986 1.00 76.44 221 VAL A O 1
ATOM 1750 N N . VAL A 1 222 ? -19.771 0.910 23.177 1.00 76.88 222 VAL A N 1
ATOM 1751 C CA . VAL A 1 222 ? -20.552 1.919 23.915 1.00 76.88 222 VAL A CA 1
ATOM 1752 C C . VAL A 1 222 ? -21.847 1.357 24.509 1.00 76.88 222 VAL A C 1
ATOM 1754 O O . VAL A 1 222 ? -22.125 1.686 25.664 1.00 76.88 222 VAL A O 1
ATOM 1757 N N . PRO A 1 223 ? -22.655 0.536 23.809 1.00 76.62 223 PRO A N 1
ATOM 1758 C CA . PRO A 1 223 ? -23.875 -0.026 24.386 1.00 76.62 223 PRO A CA 1
ATOM 1759 C C . PRO A 1 223 ? -23.635 -0.949 25.586 1.00 76.62 223 PRO A C 1
ATOM 1761 O O . PRO A 1 223 ? -24.242 -0.678 26.625 1.00 76.62 223 PRO A O 1
ATOM 1764 N N . PRO A 1 224 ? -22.740 -1.958 25.540 1.00 68.88 224 PRO A N 1
ATOM 1765 C CA . PRO A 1 224 ? -22.465 -2.777 26.711 1.00 68.88 224 PRO A CA 1
ATOM 1766 C C . PRO A 1 224 ? -21.772 -1.971 27.806 1.00 68.88 224 PRO A C 1
ATOM 1768 O O . PRO A 1 224 ? -22.144 -2.120 28.962 1.00 68.88 224 PRO A O 1
ATOM 1771 N N . ALA A 1 225 ? -20.873 -1.030 27.491 1.00 70.75 225 ALA A N 1
ATOM 1772 C CA . ALA A 1 225 ? -20.289 -0.160 28.515 1.00 70.75 225 ALA A CA 1
ATOM 1773 C C . ALA A 1 225 ? -21.352 0.706 29.215 1.00 70.75 225 ALA A C 1
ATOM 1775 O O . ALA A 1 225 ? -21.335 0.862 30.437 1.00 70.75 225 ALA A O 1
ATOM 1776 N N . ARG A 1 226 ? -22.326 1.244 28.467 1.00 76.94 226 ARG A N 1
ATOM 1777 C CA . ARG A 1 226 ? -23.474 1.961 29.045 1.00 76.94 226 ARG A CA 1
ATOM 1778 C C . ARG A 1 226 ? -24.359 1.040 29.874 1.00 76.94 226 ARG A C 1
ATOM 1780 O O . ARG A 1 226 ? -24.826 1.478 30.924 1.00 76.94 226 ARG A O 1
ATOM 1787 N N . TRP A 1 227 ? -24.588 -0.189 29.422 1.00 80.56 227 TRP A N 1
ATOM 1788 C CA . TRP A 1 227 ? -25.367 -1.179 30.156 1.00 80.56 227 TRP A CA 1
ATOM 1789 C C . TRP A 1 227 ? -24.677 -1.544 31.471 1.00 80.56 227 TRP A C 1
ATOM 1791 O O . TRP A 1 227 ? -25.273 -1.348 32.521 1.00 80.56 227 TRP A O 1
ATOM 1801 N N . VAL A 1 228 ? -23.392 -1.908 31.448 1.00 75.25 228 VAL A N 1
ATOM 1802 C CA . VAL A 1 228 ? -22.585 -2.191 32.648 1.00 75.25 228 VAL A CA 1
ATOM 1803 C C . VAL A 1 228 ? -22.578 -0.993 33.594 1.00 75.25 228 VAL A C 1
ATOM 1805 O O . VAL A 1 228 ? -22.782 -1.144 34.798 1.00 75.25 228 VAL A O 1
ATOM 1808 N N . ARG A 1 229 ? -22.427 0.229 33.068 1.00 75.19 229 ARG A N 1
ATOM 1809 C CA . ARG A 1 229 ? -22.472 1.429 33.908 1.00 75.19 229 ARG A CA 1
ATOM 1810 C C . ARG A 1 229 ? -23.821 1.596 34.609 1.00 75.19 229 ARG A C 1
ATOM 1812 O O . ARG A 1 229 ? -23.860 1.979 35.775 1.00 75.19 229 ARG A O 1
ATOM 1819 N N . ARG A 1 230 ? -24.929 1.338 33.912 1.00 78.25 230 ARG A N 1
ATOM 1820 C CA . ARG A 1 230 ? -26.278 1.471 34.484 1.00 78.25 230 ARG A CA 1
ATOM 1821 C C . ARG A 1 230 ? -26.653 0.313 35.404 1.00 78.25 230 ARG A C 1
ATOM 1823 O O . ARG A 1 230 ? -27.303 0.554 36.412 1.00 78.25 230 ARG A O 1
ATOM 1830 N N . VAL A 1 231 ? -26.273 -0.909 35.055 1.00 75.06 231 VAL A N 1
ATOM 1831 C CA . VAL A 1 231 ? -26.731 -2.134 35.720 1.00 75.06 231 VAL A CA 1
ATOM 1832 C C . VAL A 1 231 ? -25.800 -2.558 36.846 1.00 75.06 231 VAL A C 1
ATOM 1834 O O . VAL A 1 231 ? -26.274 -3.104 37.828 1.00 75.06 231 VAL A O 1
ATOM 1837 N N . VAL A 1 232 ? -24.502 -2.269 36.753 1.00 74.75 232 VAL A N 1
ATOM 1838 C CA . VAL A 1 232 ? -23.519 -2.684 37.763 1.00 74.75 232 VAL A CA 1
ATOM 1839 C C . VAL A 1 232 ? -23.017 -1.479 38.548 1.00 74.75 232 VAL A C 1
ATOM 1841 O O . VAL A 1 232 ? -23.217 -1.394 39.756 1.00 74.75 232 VAL A O 1
ATOM 1844 N N . LEU A 1 233 ? -22.430 -0.487 37.872 1.00 75.50 233 LEU A N 1
ATOM 1845 C CA . LEU A 1 233 ? -21.795 0.642 38.568 1.00 75.50 233 LEU A CA 1
ATOM 1846 C C . LEU A 1 233 ? -22.799 1.553 39.281 1.00 75.50 233 LEU A C 1
ATOM 1848 O O . LEU A 1 233 ? -22.511 2.031 40.373 1.00 75.50 233 LEU A O 1
ATOM 1852 N N . ALA A 1 234 ? -23.974 1.806 38.699 1.00 81.31 234 ALA A N 1
ATOM 1853 C CA . ALA A 1 234 ? -24.969 2.670 39.330 1.00 81.31 234 ALA A CA 1
ATOM 1854 C C . ALA A 1 234 ? -25.587 2.073 40.613 1.00 81.31 234 ALA A C 1
ATOM 1856 O O . ALA A 1 234 ? -25.722 2.817 41.588 1.00 81.31 234 ALA A O 1
ATOM 1857 N N . PRO A 1 235 ? -25.983 0.785 40.680 1.00 77.69 235 PRO A N 1
ATOM 1858 C CA . PRO A 1 235 ? -26.428 0.197 41.942 1.00 77.69 235 PRO A CA 1
ATOM 1859 C C . PRO A 1 235 ? -25.284 0.009 42.938 1.00 77.69 235 PRO A C 1
ATOM 1861 O O . PRO A 1 235 ? -25.476 0.342 44.102 1.00 77.69 235 PRO A O 1
ATOM 1864 N N . VAL A 1 236 ? -24.088 -0.407 42.504 1.00 80.94 236 VAL A N 1
ATOM 1865 C CA . VAL A 1 236 ? -22.926 -0.537 43.404 1.00 80.94 236 VAL A CA 1
ATOM 1866 C C . VAL A 1 236 ? -22.536 0.819 43.994 1.00 80.94 236 VAL A C 1
ATOM 1868 O O . VAL A 1 236 ? -22.380 0.942 45.204 1.00 80.94 236 VAL A O 1
ATOM 1871 N N . GLY A 1 237 ? -22.475 1.873 43.179 1.00 80.50 237 GLY A N 1
ATOM 1872 C CA . GLY A 1 237 ? -22.201 3.229 43.654 1.00 80.50 237 GLY A CA 1
ATOM 1873 C C . GLY A 1 237 ? -23.267 3.746 44.625 1.00 80.50 237 GLY A C 1
ATOM 1874 O O . GLY A 1 237 ? -22.935 4.417 45.601 1.00 80.50 237 GLY A O 1
ATOM 1875 N N . ARG A 1 238 ? -24.544 3.392 44.416 1.00 85.62 238 ARG A N 1
ATOM 1876 C CA . ARG A 1 238 ? -25.625 3.708 45.365 1.00 85.62 238 ARG A CA 1
ATOM 1877 C C . ARG A 1 238 ? -25.500 2.919 46.668 1.00 85.62 238 ARG A C 1
ATOM 1879 O O . ARG A 1 238 ? -25.661 3.514 47.729 1.00 85.62 238 ARG A O 1
ATOM 1886 N N . ALA A 1 239 ? -25.172 1.632 46.603 1.00 81.94 239 ALA A N 1
ATOM 1887 C CA . ALA A 1 239 ? -24.957 0.787 47.775 1.00 81.94 239 ALA A CA 1
ATOM 1888 C C . ALA A 1 239 ? -23.767 1.279 48.612 1.00 81.94 239 ALA A C 1
ATOM 1890 O O . ALA A 1 239 ? -23.910 1.489 49.815 1.00 81.94 239 ALA A O 1
ATOM 1891 N N . ILE A 1 240 ? -22.634 1.578 47.968 1.00 86.38 240 ILE A N 1
ATOM 1892 C CA . ILE A 1 240 ? -21.463 2.181 48.619 1.00 86.38 240 ILE A CA 1
ATOM 1893 C C . ILE A 1 240 ? -21.828 3.545 49.208 1.00 86.38 240 ILE A C 1
ATOM 1895 O O . ILE A 1 240 ? -21.486 3.831 50.350 1.00 86.38 240 ILE A O 1
ATOM 1899 N N . GLY A 1 241 ? -22.564 4.380 48.470 1.00 84.88 241 GLY A N 1
ATOM 1900 C CA . GLY A 1 241 ? -23.005 5.687 48.955 1.00 84.88 241 GLY A CA 1
ATOM 1901 C C . GLY A 1 241 ? -23.906 5.599 50.191 1.00 84.88 241 GLY A C 1
ATOM 1902 O O . GLY A 1 241 ? -23.768 6.407 51.110 1.00 84.88 241 GLY A O 1
ATOM 1903 N N . HIS A 1 242 ? -24.805 4.614 50.245 1.00 88.38 242 HIS A N 1
ATOM 1904 C CA . HIS A 1 242 ? -25.624 4.351 51.426 1.00 88.38 242 HIS A CA 1
ATOM 1905 C C . HIS A 1 242 ? -24.793 3.817 52.592 1.00 88.38 242 HIS A C 1
ATOM 1907 O O . HIS A 1 242 ? -24.924 4.341 53.697 1.00 88.38 242 HIS A O 1
ATOM 1913 N N . GLY A 1 243 ? -23.894 2.863 52.339 1.00 87.94 243 GLY A N 1
ATOM 1914 C CA . GLY A 1 243 ? -22.970 2.342 53.345 1.00 87.94 243 GLY A CA 1
ATOM 1915 C C . GLY A 1 243 ? -22.091 3.441 53.937 1.00 87.94 243 GLY A C 1
ATOM 1916 O O . GLY A 1 243 ? -22.034 3.600 55.148 1.00 87.94 243 GLY A O 1
ATOM 1917 N N . TRP A 1 244 ? -21.496 4.292 53.101 1.00 83.88 244 TRP A N 1
ATOM 1918 C CA . TRP A 1 244 ? -20.681 5.422 53.547 1.00 83.88 244 TRP A CA 1
ATOM 1919 C C . TRP A 1 244 ? -21.481 6.430 54.373 1.00 83.88 244 TRP A C 1
ATOM 1921 O O . TRP A 1 244 ? -21.010 6.929 55.396 1.00 83.88 244 TRP A O 1
ATOM 1931 N N . ARG A 1 245 ? -22.724 6.726 53.971 1.00 84.50 245 ARG A N 1
ATOM 1932 C CA . ARG A 1 245 ? -23.587 7.600 54.774 1.00 84.50 245 ARG A CA 1
ATOM 1933 C C . ARG A 1 245 ? -23.922 6.990 56.130 1.00 84.50 245 ARG A C 1
ATOM 1935 O O . ARG A 1 245 ? -23.914 7.720 57.116 1.00 84.50 245 ARG A O 1
ATOM 1942 N N . ALA A 1 246 ? -24.199 5.693 56.178 1.00 86.94 246 ALA A N 1
ATOM 1943 C CA . ALA A 1 246 ? -24.533 4.997 57.414 1.00 86.94 246 ALA A CA 1
ATOM 1944 C C . ALA A 1 246 ? -23.320 4.857 58.346 1.00 86.94 246 ALA A C 1
ATOM 1946 O O . ALA A 1 246 ? -23.437 5.103 59.540 1.00 86.94 246 ALA A O 1
ATOM 1947 N N . VAL A 1 247 ? -22.152 4.517 57.800 1.00 87.62 247 VAL A N 1
ATOM 1948 C CA . VAL A 1 247 ? -20.949 4.196 58.583 1.00 87.62 247 VAL A CA 1
ATOM 1949 C C . VAL A 1 247 ? -20.139 5.435 58.942 1.00 87.62 247 VAL A C 1
ATOM 1951 O O . VAL A 1 247 ? -19.564 5.494 60.019 1.00 87.62 247 VAL A O 1
ATOM 1954 N N . VAL A 1 248 ? -20.075 6.439 58.067 1.00 86.12 248 VAL A N 1
ATOM 1955 C CA . VAL A 1 248 ? -19.185 7.593 58.267 1.00 86.12 248 VAL A CA 1
ATOM 1956 C C . VAL A 1 248 ? -19.975 8.860 58.540 1.00 86.12 248 VAL A C 1
ATOM 1958 O O . VAL A 1 248 ? -19.696 9.575 59.499 1.00 86.12 248 VAL A O 1
ATOM 1961 N N . VAL A 1 249 ? -20.989 9.152 57.722 1.00 82.69 249 VAL A N 1
ATOM 1962 C CA . VAL A 1 249 ? -21.695 10.441 57.815 1.00 82.69 249 VAL A CA 1
ATOM 1963 C C . VAL A 1 249 ? -22.600 10.507 59.042 1.00 82.69 249 VAL A C 1
ATOM 1965 O O . VAL A 1 249 ? -22.647 11.551 59.690 1.00 82.69 249 VAL A O 1
ATOM 1968 N N . ALA A 1 250 ? -23.307 9.426 59.377 1.00 83.94 250 ALA A N 1
ATOM 1969 C CA . ALA A 1 250 ? -24.146 9.375 60.571 1.00 83.94 250 ALA A CA 1
ATOM 1970 C C . ALA A 1 250 ? -23.312 9.524 61.860 1.00 83.94 250 ALA A C 1
ATOM 1972 O O . ALA A 1 250 ? -23.610 10.443 62.629 1.00 83.94 250 ALA A O 1
ATOM 1973 N N . PRO A 1 251 ? -22.214 8.768 62.062 1.00 84.62 251 PRO A N 1
ATOM 1974 C CA . PRO A 1 251 ? -21.348 8.972 63.221 1.00 84.62 251 PRO A CA 1
ATOM 1975 C C . PRO A 1 251 ? -20.673 10.341 63.227 1.00 84.62 251 PRO A C 1
ATOM 1977 O O . PRO A 1 251 ? -20.652 10.999 64.261 1.00 84.62 251 PRO A O 1
ATOM 1980 N N . ALA A 1 252 ? -20.199 10.845 62.084 1.00 86.25 252 ALA A N 1
ATOM 1981 C CA . ALA A 1 252 ? -19.586 12.172 62.019 1.00 86.25 252 ALA A CA 1
ATOM 1982 C C . ALA A 1 252 ? -20.577 13.301 62.355 1.00 86.25 252 ALA A C 1
ATOM 1984 O O . ALA A 1 252 ? -20.211 14.268 63.026 1.00 86.25 252 ALA A O 1
ATOM 1985 N N . ARG A 1 253 ? -21.842 13.190 61.921 1.00 84.88 253 ARG A N 1
ATOM 1986 C CA . ARG A 1 253 ? -22.903 14.133 62.314 1.00 84.88 253 ARG A CA 1
ATOM 1987 C C . ARG A 1 253 ? -23.204 14.045 63.800 1.00 84.88 253 ARG A C 1
ATOM 1989 O O . ARG A 1 253 ? -23.362 15.089 64.426 1.00 84.88 253 ARG A O 1
ATOM 1996 N N . TRP A 1 254 ? -23.247 12.835 64.349 1.00 91.00 254 TRP A N 1
ATOM 1997 C CA . TRP A 1 254 ? -23.440 12.631 65.777 1.00 91.00 254 TRP A CA 1
ATOM 1998 C C . TRP A 1 254 ? -22.292 13.247 66.580 1.00 91.00 254 TRP A C 1
ATOM 2000 O O . TRP A 1 254 ? -22.540 14.087 67.432 1.00 91.00 254 TRP A O 1
ATOM 2010 N N . VAL A 1 255 ? -21.031 12.965 66.239 1.00 91.62 255 VAL A N 1
ATOM 2011 C CA . VAL A 1 255 ? -19.858 13.560 66.909 1.00 91.62 255 VAL A CA 1
ATOM 2012 C C . VAL A 1 255 ? -19.884 15.086 66.813 1.00 91.62 255 VAL A C 1
ATOM 2014 O O . VAL A 1 255 ? -19.618 15.782 67.794 1.00 91.62 255 VAL A O 1
ATOM 2017 N N . ARG A 1 256 ? -20.252 15.636 65.649 1.00 87.88 256 ARG A N 1
ATOM 2018 C CA . ARG A 1 256 ? -20.370 17.087 65.481 1.00 87.88 256 ARG A CA 1
ATOM 2019 C C . ARG A 1 256 ? -21.451 17.682 66.394 1.00 87.88 256 ARG A C 1
ATOM 2021 O O . ARG A 1 256 ? -21.193 18.710 67.013 1.00 87.88 256 ARG A O 1
ATOM 2028 N N . GLY A 1 257 ? -22.621 17.054 66.486 1.00 89.31 257 GLY A N 1
ATOM 2029 C CA . GLY A 1 257 ? -23.722 17.527 67.331 1.00 89.31 257 GLY A CA 1
ATOM 2030 C C . GLY A 1 257 ? -23.460 17.350 68.827 1.00 89.31 257 GLY A C 1
ATOM 2031 O O . GLY A 1 257 ? -23.703 18.268 69.603 1.00 89.31 257 GLY A O 1
ATOM 2032 N N . THR A 1 258 ? -22.922 16.198 69.222 1.00 87.81 258 THR A N 1
ATOM 2033 C CA . THR A 1 258 ? -22.789 15.799 70.628 1.00 87.81 258 THR A CA 1
ATOM 2034 C C . THR A 1 258 ? -21.508 16.309 71.276 1.00 87.81 258 THR A C 1
ATOM 2036 O O . THR A 1 258 ? -21.503 16.593 72.467 1.00 87.81 258 THR A O 1
ATOM 2039 N N . VAL A 1 259 ? -20.415 16.441 70.519 1.00 89.56 259 VAL A N 1
ATOM 2040 C CA . VAL A 1 259 ? -19.102 16.810 71.075 1.00 89.56 259 VAL A CA 1
ATOM 2041 C C . VAL A 1 259 ? -18.684 18.200 70.611 1.00 89.56 259 VAL A C 1
ATOM 2043 O O . VAL A 1 259 ? -18.361 19.064 71.423 1.00 89.56 259 VAL A O 1
ATOM 2046 N N . VAL A 1 260 ? -18.702 18.450 69.301 1.00 87.25 260 VAL A N 1
ATOM 2047 C CA . VAL A 1 260 ? -18.098 19.672 68.744 1.00 87.25 260 VAL A CA 1
ATOM 2048 C C . VAL A 1 260 ? -18.936 20.91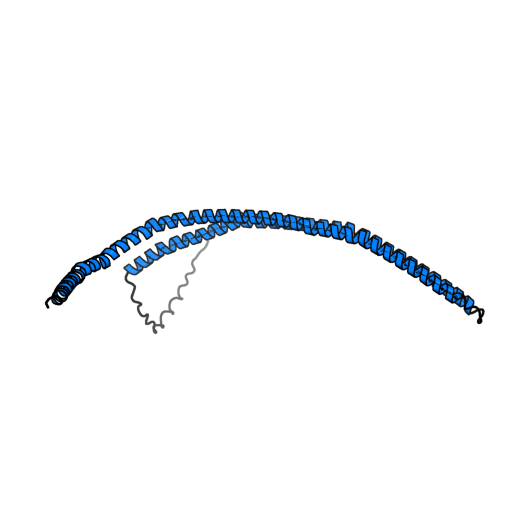2 69.043 1.00 87.25 260 VAL A C 1
ATOM 2050 O O . VAL A 1 260 ? -18.382 21.952 69.402 1.00 87.25 260 VAL A O 1
ATOM 2053 N N . GLU A 1 261 ? -20.258 20.827 68.909 1.00 89.38 261 GLU A N 1
ATOM 2054 C CA . GLU A 1 261 ? -21.128 21.983 69.118 1.00 89.38 261 GLU A CA 1
ATOM 2055 C C . GLU A 1 261 ? -21.211 22.445 70.584 1.00 89.38 261 GLU A C 1
ATOM 2057 O O . GLU A 1 261 ? -21.048 23.647 70.814 1.00 89.38 261 GLU A O 1
ATOM 2062 N N . PRO A 1 262 ? -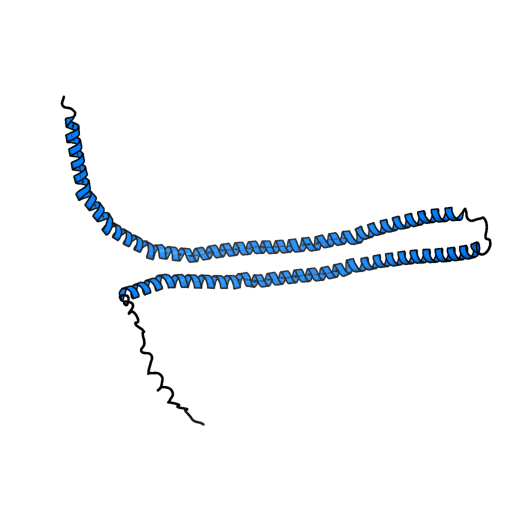21.347 21.567 71.599 1.00 90.06 262 PRO A N 1
ATOM 2063 C CA . PRO A 1 262 ? -21.271 22.005 72.992 1.00 90.06 262 PRO A CA 1
ATOM 2064 C C . PRO A 1 262 ? -19.900 22.584 73.354 1.00 90.06 262 PRO A C 1
ATOM 2066 O O . PRO A 1 262 ? -19.850 23.618 74.018 1.00 90.06 262 PRO A O 1
ATOM 2069 N N . VAL A 1 263 ? -18.794 22.021 72.848 1.00 90.81 263 VAL A N 1
ATOM 2070 C CA . VAL A 1 263 ? -17.451 22.604 73.035 1.00 90.81 263 VAL A CA 1
ATOM 2071 C C . VAL A 1 263 ? -17.352 23.985 72.381 1.00 90.81 263 VAL A C 1
ATOM 2073 O O . VAL A 1 263 ? -16.805 24.917 72.972 1.00 90.81 263 VAL A O 1
ATOM 2076 N N . ARG A 1 264 ? -17.933 24.172 71.190 1.00 90.06 264 ARG A N 1
ATOM 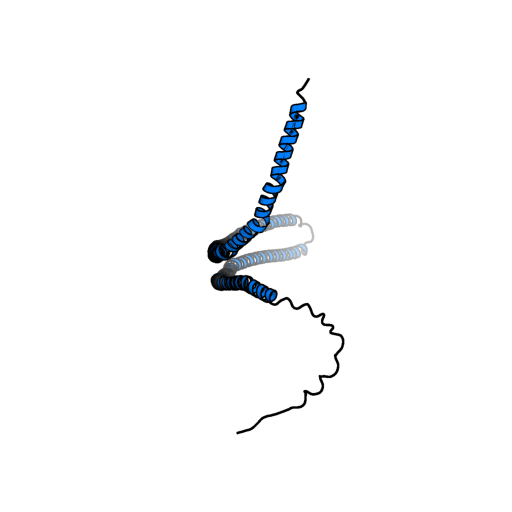2077 C CA . ARG A 1 264 ? -18.009 25.487 70.537 1.00 90.06 264 ARG A CA 1
ATOM 2078 C C . ARG A 1 264 ? -18.841 26.486 71.333 1.00 90.06 264 ARG A C 1
ATOM 2080 O O . ARG A 1 264 ? -18.431 27.638 71.457 1.00 90.06 264 ARG A O 1
ATOM 2087 N N . VAL A 1 265 ? -19.991 26.082 71.870 1.00 92.50 265 VAL A N 1
ATOM 2088 C CA . VAL A 1 265 ? -20.841 26.944 72.708 1.00 92.50 265 VAL A CA 1
ATOM 2089 C C . VAL A 1 265 ? -20.125 27.308 74.009 1.00 92.50 265 VAL A C 1
ATOM 2091 O O . VAL A 1 265 ? -20.083 28.488 74.357 1.00 92.50 265 VAL A O 1
ATOM 2094 N N . ALA A 1 266 ? -19.503 26.340 74.681 1.00 90.62 266 ALA A N 1
ATOM 2095 C CA . ALA A 1 266 ? -18.707 26.569 75.882 1.00 90.62 266 ALA A CA 1
ATOM 2096 C C . ALA A 1 266 ? -17.532 27.515 75.599 1.00 90.62 266 ALA A C 1
ATOM 2098 O O . ALA A 1 266 ? -17.348 28.500 76.309 1.00 90.62 266 ALA A O 1
ATOM 2099 N N . GLY A 1 267 ? -16.805 27.299 74.500 1.00 91.56 267 GLY A N 1
ATOM 2100 C CA . GLY A 1 267 ? -15.709 28.168 74.075 1.00 91.56 267 GLY A CA 1
ATOM 2101 C C . GLY A 1 267 ? -16.157 29.592 73.729 1.00 91.56 267 GLY A C 1
ATOM 2102 O O . GLY A 1 267 ? -15.445 30.544 74.048 1.00 91.56 267 GLY A O 1
ATOM 2103 N N . ARG A 1 268 ? -17.340 29.766 73.115 1.00 91.75 268 ARG A N 1
ATOM 2104 C CA . ARG A 1 268 ? -17.942 31.090 72.861 1.00 91.75 268 ARG A CA 1
ATOM 2105 C C . ARG A 1 268 ? -18.288 31.808 74.168 1.00 91.75 268 ARG A C 1
ATOM 2107 O O . ARG A 1 268 ? -17.959 32.981 74.310 1.00 91.75 268 ARG A O 1
ATOM 2114 N N . ARG A 1 269 ? -18.888 31.103 75.132 1.00 91.19 269 ARG A N 1
ATOM 2115 C CA . ARG A 1 269 ? -19.221 31.653 76.459 1.00 91.19 269 ARG A CA 1
ATOM 211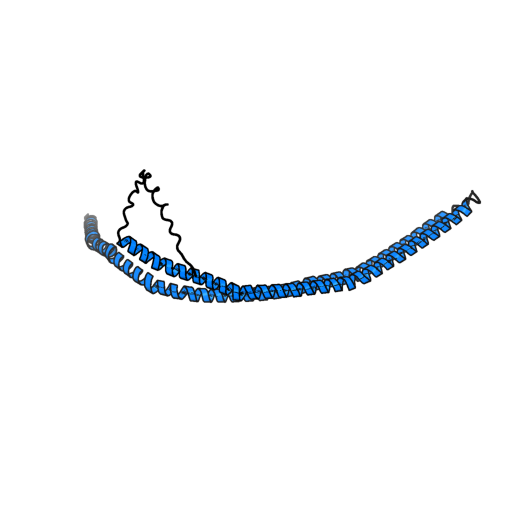6 C C . ARG A 1 269 ? -17.974 32.034 77.254 1.00 91.19 269 ARG A C 1
ATOM 2118 O O . ARG A 1 269 ? -17.937 33.115 77.827 1.00 91.19 269 ARG A O 1
ATOM 2125 N N . LEU A 1 270 ? -16.936 31.197 77.227 1.00 90.00 270 LEU A N 1
ATOM 2126 C CA . LEU A 1 270 ? -15.664 31.476 77.895 1.00 90.00 270 LEU A CA 1
ATOM 2127 C C . LEU A 1 270 ? -14.982 32.721 77.307 1.00 90.00 270 LEU A C 1
ATOM 2129 O O . LEU A 1 270 ? -14.505 33.577 78.046 1.00 90.00 270 LEU A O 1
ATOM 2133 N N . ARG A 1 271 ? -14.986 32.858 75.972 1.00 86.31 271 ARG A N 1
ATOM 2134 C CA . ARG A 1 271 ? -14.468 34.056 75.294 1.00 86.31 271 ARG A CA 1
ATOM 2135 C C . ARG A 1 271 ? -15.271 35.311 75.623 1.00 86.31 271 ARG A C 1
ATOM 2137 O O . ARG A 1 271 ? -14.662 36.352 75.823 1.00 86.31 271 ARG A O 1
ATOM 2144 N N . ALA A 1 272 ? -16.597 35.217 75.709 1.00 87.25 272 ALA A N 1
ATOM 2145 C CA . ALA A 1 272 ? -17.438 36.342 76.114 1.00 87.25 272 ALA A CA 1
ATOM 2146 C C . ALA A 1 272 ? -17.170 36.764 77.573 1.00 87.25 272 ALA A C 1
ATOM 2148 O O . ALA A 1 272 ? -17.017 37.950 77.845 1.00 87.25 272 ALA A O 1
ATOM 2149 N N . ALA A 1 273 ? -17.022 35.801 78.490 1.00 85.69 273 ALA A N 1
ATOM 2150 C CA . ALA A 1 273 ? -16.727 36.064 79.901 1.00 85.69 273 ALA A CA 1
ATOM 2151 C C . ALA A 1 273 ? -15.328 36.668 80.126 1.00 85.69 273 ALA A C 1
ATOM 2153 O O . ALA A 1 273 ? -15.155 37.540 80.972 1.00 85.69 273 ALA A O 1
ATOM 2154 N N . LEU A 1 274 ? -14.325 36.225 79.361 1.00 83.56 274 LEU A N 1
ATOM 2155 C CA . LEU A 1 274 ? -12.966 36.778 79.422 1.00 83.56 274 LEU A CA 1
ATOM 2156 C C . LEU A 1 274 ? -12.837 38.114 78.675 1.00 83.56 274 LEU A C 1
ATOM 2158 O O . LEU A 1 274 ? -12.018 38.943 79.060 1.00 83.56 274 LEU A O 1
ATOM 2162 N N . GLY A 1 275 ? -13.636 38.326 77.626 1.00 78.94 275 GLY A N 1
ATOM 2163 C CA . GLY A 1 275 ? -13.697 39.584 76.881 1.00 78.94 275 GLY A CA 1
ATOM 2164 C C . GLY A 1 275 ? -14.329 40.715 77.689 1.00 78.94 275 GLY A C 1
ATOM 2165 O O . GLY A 1 275 ? -13.751 41.790 77.756 1.00 78.94 275 GLY A O 1
ATOM 2166 N N . GLY A 1 276 ? -15.442 40.451 78.384 1.00 70.25 276 GLY A N 1
ATOM 2167 C CA . GLY A 1 276 ? -16.143 41.459 79.195 1.00 70.25 276 GLY A CA 1
ATOM 2168 C C . GLY A 1 276 ? -15.410 41.899 80.469 1.00 70.25 276 GLY A C 1
ATOM 2169 O O . GLY A 1 276 ? -15.831 42.848 81.118 1.00 70.25 276 GLY A O 1
ATOM 2170 N N . ARG A 1 277 ? -14.309 41.233 80.843 1.00 63.25 277 ARG A N 1
ATOM 2171 C CA . ARG A 1 277 ? -13.506 41.580 82.029 1.00 63.25 277 ARG A CA 1
ATOM 2172 C C . ARG A 1 277 ? -12.403 42.606 81.749 1.00 63.25 277 ARG A C 1
ATOM 2174 O O . ARG A 1 277 ? -11.700 42.990 82.674 1.00 63.25 277 ARG A O 1
ATOM 2181 N N . ARG A 1 278 ? -12.210 43.011 80.489 1.00 64.31 278 ARG A N 1
ATOM 2182 C CA . ARG A 1 278 ? -11.198 44.008 80.097 1.00 64.31 278 ARG A CA 1
ATOM 2183 C C . ARG A 1 278 ? -11.722 45.449 80.085 1.00 64.31 278 ARG A C 1
ATOM 2185 O O . ARG A 1 278 ? -10.917 46.350 79.893 1.00 64.31 278 ARG A O 1
ATOM 2192 N N . ASP A 1 279 ? -13.014 45.648 80.361 1.00 63.28 279 ASP A N 1
ATOM 2193 C CA . ASP A 1 279 ? -13.687 46.953 80.275 1.00 63.28 279 ASP A CA 1
ATOM 2194 C C . ASP A 1 279 ? -14.129 47.521 81.645 1.00 63.28 279 ASP A C 1
ATOM 2196 O O . ASP A 1 279 ? -14.946 48.438 81.691 1.00 63.28 279 ASP A O 1
ATOM 2200 N N . GLN A 1 280 ? -13.620 46.998 82.771 1.00 55.25 280 GLN A N 1
ATOM 2201 C CA . GLN A 1 280 ? -13.800 47.630 84.090 1.00 55.25 280 GLN A CA 1
ATOM 2202 C C . GLN A 1 280 ? -12.510 48.373 84.494 1.00 55.25 280 GLN A C 1
ATOM 2204 O O . GLN A 1 280 ? -11.517 47.693 84.770 1.00 55.25 280 GLN A O 1
ATOM 2209 N N . PRO A 1 281 ? -12.501 49.724 84.458 1.00 61.69 281 PRO A N 1
ATOM 2210 C CA . PRO A 1 281 ? -11.390 50.564 84.911 1.00 61.69 281 PRO A CA 1
ATOM 2211 C C . PRO A 1 281 ? -11.251 50.612 86.437 1.00 61.69 281 PRO A C 1
ATOM 2213 O O . PRO A 1 281 ? -12.273 50.426 87.139 1.00 61.69 281 PRO A O 1
#

Foldseek 3Di:
DDDDDDDDDDDPPPDDDDDPDDPPVVVPPPPPPVVVVVVVVCCCVPVVVVVVVVVVVVVVVVVCCVVPVVVVVVVVVVLVVVLVVVVVVLVVVCCVQVVVVVVVVVVVVVVVVVVVVVVVVVVVVVVVVVCCVVCVPDPDDDCVVVVVVVVVVVVVVVVVVVVVVVVVVVCCCVSPVVVVVVSCCCSPVVVVVVVVVVVVVVVVVVVVVVVVVVVVCCVVCVVVVVVCCVPPVVVVVVVVVVVCCVPPVVVVVVCCVPPVVVVVVVVVVVCVVVVVVVPDD

Radius of gyration: 53.26 Å; chains: 1; bounding box: 99×117×141 Å

Sequence (281 aa):
MLSGPGTAPDAVALRSSGVNRGDEVEEEPQPPNWAVWVARAVAVVVVVPVRLAWEGIEAVGRAVWRWVLQPLGVGLRWVARVLGAGLRWFGEVLARYAFRPLWAVLRSVADVAGRGLAAVGTGLRWLFRVLARFVLRPAGRVFAPVGRWLRSAGVVVEDLLRRAARVLRVVVRVVVLKPLAWGWRALVVWPLRGLWWVVRLFARALVWAWRLLGRVGRAVVVPPARWVRRVVLAPVGRAIGHGWRAVVVAPARWVRGTVVEPVRVAGRRLRAALGGRRDQP